Protein AF-A0A2P5FUN4-F1 (afdb_monomer_lite)

Foldseek 3Di:
DDDPPPVVVVVVVVVVVVVVPQDCDPVNVVVVVVVVVCVVCVVVDPPPPPPDDDPPDDDDDDDDDDDDPVVVVPDDDDDDDDDDPPPVVVVVVVVVPPDDPDPDDDDDDDDPPCPPPPPPPPVPPPDPPPPDDPPCVVVVVVVVVVVVVCVVVPVDDPVCVVVVVVVVVVVVSVVVVVVVVVVVVVVVVVVVVVVVVVVVVVVVVVVVVVVVVVVVVVVVVVVVVVVVVVVVVVVVVVVVVVVVVVVVVVVVVVVVVVVVVVVVCVVVVPD

pLDDT: mean 70.48, std 22.95, range [32.19, 98.38]

Radius of gyration: 44.54 Å; chains: 1; bounding box: 102×64×138 Å

Structure (mmCIF, N/CA/C/O backbone):
data_AF-A0A2P5FUN4-F1
#
_entry.id   AF-A0A2P5FUN4-F1
#
loop_
_atom_site.group_PDB
_atom_site.id
_atom_site.type_symbol
_atom_site.label_atom_id
_atom_site.label_alt_id
_atom_site.label_comp_id
_atom_site.label_asym_id
_atom_site.label_entity_id
_atom_site.label_seq_id
_atom_site.pdbx_PDB_ins_code
_atom_site.Cartn_x
_atom_site.Cartn_y
_atom_site.Cartn_z
_atom_site.occupancy
_atom_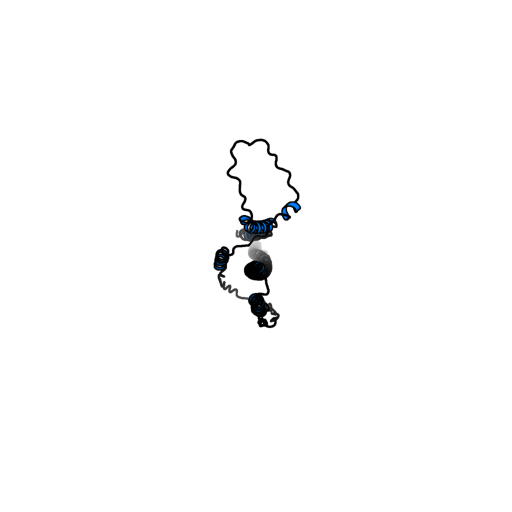site.B_iso_or_equiv
_atom_site.auth_seq_id
_atom_site.auth_comp_id
_atom_site.auth_asym_id
_atom_site.auth_atom_id
_atom_site.pdbx_PDB_model_num
ATOM 1 N N . MET A 1 1 ? 17.024 16.934 -21.219 1.00 43.38 1 MET A N 1
ATOM 2 C CA . MET A 1 1 ? 17.182 17.787 -20.019 1.00 43.38 1 MET A CA 1
ATOM 3 C C . MET A 1 1 ? 15.869 17.757 -19.233 1.00 43.38 1 MET A C 1
ATOM 5 O O . MET A 1 1 ? 15.125 18.723 -19.233 1.00 43.38 1 MET A O 1
ATOM 9 N N . VAL A 1 2 ? 15.537 16.569 -18.709 1.00 44.81 2 VAL A N 1
ATOM 10 C CA . VAL A 1 2 ? 14.220 16.119 -18.200 1.00 44.81 2 VAL A CA 1
ATOM 11 C C . VAL A 1 2 ? 14.517 14.822 -17.410 1.00 44.81 2 VAL A C 1
ATOM 13 O O . VAL A 1 2 ? 15.240 13.996 -17.969 1.00 44.81 2 VAL A O 1
ATOM 16 N N . LEU A 1 3 ? 14.106 14.553 -16.162 1.00 45.69 3 LEU A N 1
ATOM 17 C CA . LEU A 1 3 ? 13.543 15.366 -15.062 1.00 45.69 3 LEU A CA 1
ATOM 18 C C . LEU A 1 3 ? 14.487 15.276 -13.830 1.00 45.69 3 LEU A C 1
ATOM 20 O O . LEU A 1 3 ? 15.088 14.220 -13.656 1.00 45.69 3 LEU A O 1
ATOM 24 N N . PRO A 1 4 ? 14.531 16.281 -12.931 1.00 54.88 4 PRO A N 1
ATOM 25 C CA . PRO A 1 4 ? 14.902 16.117 -11.512 1.00 54.88 4 PRO A CA 1
ATOM 26 C C . PRO A 1 4 ? 13.680 15.950 -10.574 1.00 54.88 4 PRO A C 1
ATOM 28 O O . PRO A 1 4 ? 13.826 15.782 -9.373 1.00 54.88 4 PRO A O 1
ATOM 31 N N . TYR A 1 5 ? 12.460 16.022 -11.119 1.00 47.94 5 TYR A N 1
ATOM 32 C CA . TYR A 1 5 ? 11.199 16.156 -10.372 1.00 47.94 5 TYR A CA 1
ATOM 33 C C . TYR A 1 5 ? 10.639 14.872 -9.735 1.00 47.94 5 TYR A C 1
ATOM 35 O O . TYR A 1 5 ? 9.633 14.949 -9.038 1.00 47.94 5 TYR A O 1
ATOM 43 N N . VAL A 1 6 ? 11.212 13.697 -10.016 1.00 52.97 6 VAL A N 1
ATOM 44 C CA . VAL A 1 6 ? 10.665 12.414 -9.525 1.00 52.97 6 VAL A CA 1
ATOM 45 C C . VAL A 1 6 ? 11.303 12.015 -8.194 1.00 52.97 6 VAL A C 1
ATOM 47 O O . VAL A 1 6 ? 10.587 11.627 -7.277 1.00 52.97 6 VAL A O 1
ATOM 50 N N . GLU A 1 7 ? 12.621 12.170 -8.048 1.00 52.44 7 GLU A N 1
ATOM 51 C CA . GLU A 1 7 ? 13.354 11.765 -6.836 1.00 52.44 7 GLU A CA 1
ATOM 52 C C . GLU A 1 7 ? 12.900 12.551 -5.596 1.00 52.44 7 GLU A C 1
ATOM 54 O O . GLU A 1 7 ? 12.665 11.955 -4.545 1.00 52.44 7 GLU A O 1
ATOM 59 N N . THR A 1 8 ? 12.633 13.854 -5.743 1.00 56.72 8 THR A N 1
ATOM 60 C CA . THR A 1 8 ? 12.105 14.711 -4.666 1.00 56.72 8 THR A CA 1
ATOM 61 C C . THR A 1 8 ? 10.779 14.210 -4.088 1.00 56.72 8 THR A C 1
ATOM 63 O O . THR A 1 8 ? 10.537 14.357 -2.895 1.00 56.72 8 THR A O 1
ATOM 66 N N . THR A 1 9 ? 9.926 13.574 -4.901 1.00 56.91 9 THR A N 1
ATOM 67 C CA . THR A 1 9 ? 8.607 13.102 -4.437 1.00 56.91 9 THR A CA 1
ATOM 68 C C . THR A 1 9 ? 8.671 11.855 -3.555 1.00 56.91 9 THR A C 1
ATOM 70 O O . THR A 1 9 ? 7.711 11.576 -2.844 1.00 56.91 9 THR A O 1
ATOM 73 N N . ILE A 1 10 ? 9.783 11.110 -3.566 1.00 59.16 10 ILE A N 1
ATOM 74 C CA . ILE A 1 10 ? 9.948 9.912 -2.728 1.00 59.16 10 ILE A CA 1
ATOM 75 C C . ILE A 1 10 ? 10.462 10.306 -1.335 1.00 59.16 10 ILE A C 1
ATOM 77 O O . ILE A 1 10 ? 9.927 9.830 -0.335 1.00 59.16 10 ILE A O 1
ATOM 81 N N . GLU A 1 11 ? 11.429 11.227 -1.252 1.00 61.38 11 GLU A N 1
ATOM 82 C CA . GLU A 1 11 ? 11.937 11.732 0.034 1.00 61.38 11 GLU A CA 1
ATOM 83 C C . GLU A 1 11 ? 10.878 12.526 0.822 1.00 61.38 11 GLU A C 1
ATOM 85 O O . GLU A 1 11 ? 10.782 12.377 2.040 1.00 61.38 11 GLU A O 1
ATOM 90 N N . GLU A 1 12 ? 10.039 13.327 0.153 1.00 64.81 12 GLU A N 1
ATOM 91 C CA . GLU A 1 12 ? 8.947 14.057 0.821 1.00 64.81 12 GLU A CA 1
ATOM 92 C C . GLU A 1 12 ? 7.872 13.120 1.401 1.00 64.81 12 GLU A C 1
ATOM 94 O O . GLU A 1 12 ? 7.328 13.400 2.471 1.00 64.81 12 GLU A O 1
ATOM 99 N N . VAL A 1 13 ? 7.596 11.985 0.745 1.00 60.84 13 VAL A N 1
ATOM 100 C CA . VAL A 1 13 ? 6.644 10.974 1.241 1.00 60.84 13 VAL A CA 1
ATOM 101 C C . VAL A 1 13 ? 7.196 10.229 2.456 1.00 60.84 13 VAL A C 1
ATOM 103 O O . VAL A 1 13 ? 6.456 10.021 3.417 1.00 60.84 13 VAL A O 1
ATOM 106 N N . ASP A 1 14 ? 8.480 9.869 2.452 1.00 59.84 14 ASP A N 1
ATOM 107 C CA . ASP A 1 14 ? 9.105 9.191 3.594 1.00 59.84 14 ASP A CA 1
ATOM 108 C C . ASP A 1 14 ? 9.210 10.112 4.818 1.00 59.84 14 ASP A C 1
ATOM 110 O O . ASP A 1 14 ? 8.928 9.687 5.939 1.00 59.84 14 ASP A O 1
ATOM 114 N N . LYS A 1 15 ? 9.504 11.399 4.606 1.00 66.75 15 LYS A N 1
ATOM 115 C CA . LYS A 1 15 ? 9.550 12.398 5.679 1.00 66.75 15 LYS A CA 1
ATOM 116 C C . LYS A 1 15 ? 8.176 12.661 6.307 1.00 66.75 15 LYS A C 1
ATOM 118 O O . LYS A 1 15 ? 8.068 12.771 7.525 1.00 66.75 15 LYS A O 1
ATOM 123 N N . ALA A 1 16 ? 7.120 12.704 5.492 1.00 60.78 16 ALA A N 1
ATOM 124 C CA . ALA A 1 16 ? 5.750 12.822 5.988 1.00 60.78 16 ALA A CA 1
ATOM 125 C C . ALA A 1 16 ? 5.294 11.584 6.786 1.00 60.78 16 ALA A C 1
ATOM 127 O O . ALA A 1 16 ? 4.430 11.708 7.654 1.00 60.78 16 ALA A O 1
ATOM 128 N N . ASP A 1 17 ? 5.858 10.398 6.521 1.00 51.19 17 ASP A N 1
ATOM 129 C CA . ASP A 1 17 ? 5.545 9.191 7.292 1.00 51.19 17 ASP A CA 1
ATOM 130 C C . ASP A 1 17 ? 6.342 9.109 8.607 1.00 51.19 17 ASP A C 1
ATOM 132 O O . ASP A 1 17 ? 5.809 8.583 9.579 1.00 51.19 17 ASP A O 1
ATOM 136 N N . GLU A 1 18 ? 7.553 9.681 8.701 1.00 57.56 18 GLU A N 1
ATOM 137 C CA . GLU A 1 18 ? 8.268 9.848 9.985 1.00 57.56 18 GLU A CA 1
ATOM 138 C C . GLU A 1 18 ? 7.503 10.756 10.965 1.00 57.56 18 GLU A C 1
ATOM 140 O O . GLU A 1 18 ? 7.348 10.398 12.135 1.00 57.56 18 GLU A O 1
ATOM 145 N N . ASP A 1 19 ? 6.944 11.875 10.489 1.00 53.25 19 ASP A N 1
ATOM 146 C CA . ASP A 1 19 ? 6.133 12.785 11.317 1.00 53.25 19 ASP A CA 1
ATOM 147 C C . ASP A 1 19 ? 4.821 12.130 11.811 1.00 53.25 19 ASP A C 1
ATOM 149 O O . ASP A 1 19 ? 4.315 12.470 12.882 1.00 53.25 19 ASP A O 1
ATOM 153 N N . ILE A 1 20 ? 4.290 11.141 11.077 1.00 54.94 20 ILE A N 1
ATOM 154 C CA . ILE A 1 20 ? 3.126 10.321 11.474 1.00 54.94 20 ILE A CA 1
ATOM 155 C C . ILE A 1 20 ? 3.550 9.092 12.311 1.00 54.94 20 ILE A C 1
ATOM 157 O O . ILE A 1 20 ? 2.733 8.513 13.032 1.00 54.94 20 ILE A O 1
ATOM 161 N N . GLN A 1 21 ? 4.822 8.681 12.247 1.00 48.34 21 GLN A N 1
ATOM 162 C CA . GLN A 1 21 ? 5.373 7.543 12.989 1.00 48.34 21 GLN A CA 1
ATOM 163 C C . GLN A 1 21 ? 5.856 7.868 14.401 1.00 48.34 21 GLN A C 1
ATOM 165 O O . GLN A 1 21 ? 6.212 6.930 15.123 1.00 48.34 21 GLN A O 1
ATOM 170 N N . GLN A 1 22 ? 5.800 9.123 14.861 1.00 46.88 22 GLN A N 1
ATOM 171 C CA . GLN A 1 22 ? 5.830 9.337 16.306 1.00 46.88 22 GLN A CA 1
ATOM 172 C C . GLN A 1 22 ? 4.668 8.541 16.920 1.00 46.88 22 GLN A C 1
ATOM 174 O O . GLN A 1 22 ? 3.510 8.811 16.587 1.00 46.88 22 GLN A O 1
ATOM 179 N N . PRO A 1 23 ? 4.925 7.546 17.798 1.00 45.78 23 PRO A N 1
ATOM 180 C CA . PRO A 1 23 ? 3.833 6.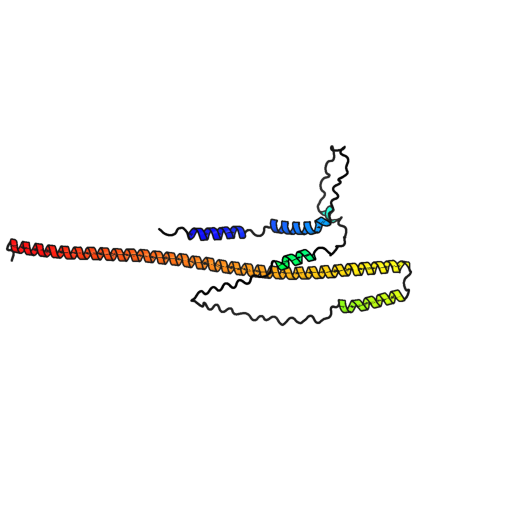921 18.528 1.00 45.78 23 PRO A CA 1
ATOM 181 C C . PRO A 1 23 ? 3.097 8.049 19.245 1.00 45.78 23 PRO A C 1
ATOM 183 O O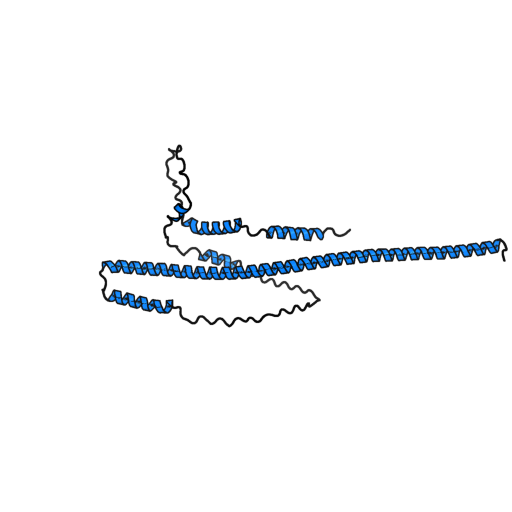 . PRO A 1 23 ? 3.780 8.914 19.800 1.00 45.78 23 PRO A O 1
ATOM 186 N N . LEU A 1 24 ? 1.750 8.055 19.235 1.00 49.12 24 LEU A N 1
ATOM 187 C CA . LEU A 1 24 ? 0.959 8.977 20.066 1.00 49.12 24 LEU A CA 1
ATOM 188 C C . LEU A 1 24 ? 1.581 8.928 21.451 1.00 49.12 24 LEU A C 1
ATOM 190 O O . LEU A 1 24 ? 1.529 7.877 22.101 1.00 49.12 24 LEU A O 1
ATOM 194 N N . SER A 1 25 ? 2.290 10.002 21.802 1.00 55.53 25 SER A N 1
ATOM 195 C CA . SER A 1 25 ? 3.438 9.837 22.688 1.00 55.53 25 SER A CA 1
ATOM 196 C C . SER A 1 25 ? 2.958 9.330 24.035 1.00 55.53 25 SER A C 1
ATOM 198 O O . SER A 1 25 ? 1.793 9.507 24.399 1.00 55.53 25 SER A O 1
ATOM 200 N N . SER A 1 26 ? 3.836 8.710 24.820 1.00 53.03 26 SER A N 1
ATOM 201 C CA . SER A 1 26 ? 3.477 8.402 26.206 1.00 53.03 26 SER A CA 1
ATOM 202 C C . SER A 1 26 ? 2.944 9.660 26.907 1.00 53.03 26 SER A C 1
ATOM 204 O O . SER A 1 26 ? 1.966 9.562 27.635 1.00 53.03 26 SER A O 1
ATOM 206 N N . GLN A 1 27 ? 3.455 10.853 26.568 1.00 53.56 27 GLN A N 1
ATOM 207 C CA . GLN A 1 27 ? 2.871 12.137 26.966 1.00 53.56 27 GLN A CA 1
ATOM 208 C C . GLN A 1 27 ? 1.460 12.404 26.420 1.00 53.56 27 GLN A C 1
ATOM 210 O O . GLN A 1 27 ? 0.661 12.922 27.183 1.00 53.56 27 GLN A O 1
ATOM 215 N N . LEU A 1 28 ? 1.110 12.075 25.170 1.00 64.19 28 LEU A N 1
ATOM 216 C CA . LEU A 1 28 ? -0.262 12.248 24.670 1.00 64.19 28 LEU A CA 1
ATOM 217 C C . LEU A 1 28 ? -1.236 11.251 25.315 1.00 64.19 28 LEU A C 1
ATOM 219 O O . LEU A 1 28 ? -2.342 11.642 25.671 1.00 64.19 28 LEU A O 1
ATOM 223 N N . ARG A 1 29 ? -0.815 9.999 25.552 1.00 64.25 29 ARG A N 1
ATOM 224 C CA . ARG A 1 29 ? -1.601 9.030 26.338 1.00 64.25 29 ARG A CA 1
ATOM 225 C C . ARG A 1 29 ? -1.784 9.520 27.777 1.00 64.25 29 ARG A C 1
ATOM 227 O O . ARG A 1 29 ? -2.916 9.622 28.228 1.00 64.25 29 ARG A O 1
ATOM 234 N N . TYR A 1 30 ? -0.709 9.927 28.459 1.00 67.81 30 TYR A N 1
ATOM 235 C CA . TYR A 1 30 ? -0.799 10.519 29.797 1.00 67.81 30 TYR A CA 1
ATOM 236 C C . TYR A 1 30 ? -1.610 11.815 29.814 1.00 67.81 30 TYR A C 1
ATOM 238 O O . TYR A 1 30 ? -2.358 12.015 30.758 1.00 67.81 30 TYR A O 1
ATOM 246 N N . ALA A 1 31 ? -1.520 12.673 28.797 1.00 69.00 31 ALA A N 1
ATOM 247 C CA . ALA A 1 31 ? -2.316 13.893 28.703 1.00 69.00 31 ALA A CA 1
ATOM 248 C C . ALA A 1 31 ? -3.796 13.577 28.480 1.00 69.00 31 ALA A C 1
ATOM 250 O O . ALA A 1 31 ? -4.630 14.236 29.084 1.00 69.00 31 ALA A O 1
ATOM 251 N N . PHE A 1 32 ? -4.134 12.557 27.688 1.00 70.50 32 PHE A N 1
ATOM 252 C CA . PHE A 1 32 ? -5.516 12.123 27.489 1.00 70.50 32 PHE A CA 1
ATOM 253 C C . PHE A 1 32 ? -6.084 11.471 28.756 1.00 70.50 32 PHE A C 1
ATOM 255 O O . PHE A 1 32 ? -7.159 11.853 29.200 1.00 70.50 32 PHE A O 1
ATOM 262 N N . THR A 1 33 ? -5.335 10.584 29.421 1.00 73.19 33 THR A N 1
ATOM 263 C CA . THR A 1 33 ? -5.717 10.026 30.730 1.00 73.19 33 THR A CA 1
ATOM 264 C C . THR A 1 33 ? -5.825 11.118 31.798 1.00 73.19 33 THR A C 1
ATOM 266 O O . THR A 1 33 ? -6.774 11.122 32.571 1.00 73.19 33 THR A O 1
ATOM 269 N N . PHE A 1 34 ? -4.901 12.082 31.835 1.00 73.25 34 PHE A N 1
ATOM 270 C CA . PHE A 1 34 ? -4.942 13.202 32.778 1.00 73.25 34 PHE A CA 1
ATOM 271 C C . PHE A 1 34 ? -6.076 14.178 32.454 1.00 73.25 34 PHE A C 1
ATOM 273 O O . PHE A 1 34 ? -6.649 14.738 33.378 1.00 73.25 34 PHE A O 1
ATOM 280 N N . LEU A 1 35 ? -6.443 14.358 31.181 1.00 71.81 35 LEU A N 1
ATOM 281 C CA . LEU A 1 35 ? -7.596 15.156 30.765 1.00 71.81 35 LEU A CA 1
ATOM 282 C C . LEU A 1 35 ? -8.909 14.450 31.117 1.00 71.81 35 LEU A C 1
ATOM 284 O O . LEU A 1 35 ? -9.793 15.103 31.652 1.00 71.81 35 LEU A O 1
ATOM 288 N N . LEU A 1 36 ? -9.022 13.136 30.898 1.00 65.19 36 LEU A N 1
ATOM 289 C CA . LEU A 1 36 ? -10.172 12.331 31.324 1.00 65.19 36 LEU A CA 1
ATOM 290 C C . LEU A 1 36 ? -10.329 12.355 32.848 1.00 65.19 36 LEU A C 1
ATOM 292 O O . LEU A 1 36 ? -11.405 12.683 33.337 1.00 65.19 36 LEU A O 1
ATOM 296 N N . CYS A 1 37 ? -9.248 12.123 33.601 1.00 68.50 37 CYS A N 1
ATOM 297 C CA . CYS A 1 37 ? -9.245 12.288 35.054 1.00 68.50 37 CYS A CA 1
ATOM 298 C C . CYS A 1 37 ? -9.591 13.727 35.455 1.00 68.50 37 CYS A C 1
ATOM 300 O O . CYS A 1 37 ? -10.402 13.927 36.349 1.00 68.50 37 CYS A O 1
ATOM 302 N N . ALA A 1 38 ? -9.024 14.746 34.805 1.00 62.06 38 ALA A N 1
ATOM 303 C CA . ALA A 1 38 ? -9.343 16.136 35.112 1.00 62.06 38 ALA A CA 1
ATOM 304 C C . ALA A 1 38 ? -10.815 16.453 34.825 1.00 62.06 38 ALA A C 1
ATOM 306 O O . ALA A 1 38 ? -11.424 17.133 35.633 1.00 62.06 38 ALA A O 1
ATOM 307 N N . ILE A 1 39 ? -11.409 15.947 33.743 1.00 60.50 39 ILE A N 1
ATOM 308 C CA . ILE A 1 39 ? -12.839 16.107 33.448 1.00 60.50 39 ILE A CA 1
ATOM 309 C C . ILE A 1 39 ? -13.682 15.409 34.529 1.00 60.50 39 ILE A C 1
ATOM 311 O O . ILE A 1 39 ? -14.559 16.051 35.096 1.00 60.50 39 ILE A O 1
ATOM 315 N N . TYR A 1 40 ? -13.344 14.172 34.913 1.00 52.69 40 TYR A N 1
ATOM 316 C CA . TYR A 1 40 ? -14.013 13.439 36.000 1.00 52.69 40 TYR A CA 1
ATOM 317 C C . TYR A 1 40 ? -13.890 14.114 37.382 1.00 52.69 40 TYR A C 1
ATOM 319 O O . TYR A 1 40 ? -14.824 14.078 38.181 1.00 52.69 40 TYR A O 1
ATOM 327 N N . PHE A 1 41 ? -12.745 14.729 37.693 1.00 55.06 41 PHE A N 1
ATOM 328 C CA . PHE A 1 41 ? -12.464 15.299 39.019 1.00 55.06 41 PHE A CA 1
ATOM 329 C C . PHE A 1 41 ? -12.707 16.813 39.135 1.00 55.06 41 PHE A C 1
ATOM 331 O O . PHE A 1 41 ? -12.773 17.321 40.256 1.00 55.06 41 PHE A O 1
ATOM 338 N N . LYS A 1 42 ? -12.861 17.550 38.027 1.00 48.22 42 LYS A N 1
ATOM 339 C CA . LYS A 1 42 ? -13.002 19.021 38.027 1.00 48.22 42 LYS A CA 1
ATOM 340 C C . LYS A 1 42 ? -14.253 19.509 38.754 1.00 48.22 42 LYS A C 1
ATOM 342 O O . LYS A 1 42 ? -14.171 20.530 39.431 1.00 48.22 42 LYS A O 1
ATOM 347 N N . ASP A 1 43 ? -15.342 18.749 38.699 1.00 45.81 43 ASP A N 1
ATOM 348 C CA . ASP A 1 43 ? -16.578 19.080 39.420 1.00 45.81 43 ASP A CA 1
ATOM 349 C C . ASP A 1 43 ? -16.621 18.467 40.837 1.00 45.81 43 ASP A C 1
ATOM 351 O O . ASP A 1 43 ? -17.405 18.900 41.679 1.00 45.81 43 ASP A O 1
ATOM 355 N N . SER A 1 44 ? -15.711 17.532 41.150 1.00 43.53 44 SER A N 1
ATOM 356 C CA . SER A 1 44 ? -15.509 17.004 42.512 1.00 43.53 44 SER A CA 1
ATOM 357 C C . SER A 1 44 ? -14.624 17.912 43.379 1.00 43.53 44 SER A C 1
ATOM 359 O O . SER A 1 44 ? -14.803 17.978 44.594 1.00 43.53 44 SER A O 1
ATOM 361 N N . PHE A 1 45 ? -13.681 18.643 42.774 1.00 43.03 45 PHE A N 1
ATOM 362 C CA . PHE A 1 45 ? -12.825 19.613 43.464 1.00 43.03 45 PHE A CA 1
ATOM 363 C C . PHE A 1 45 ? -13.268 21.049 43.201 1.00 43.03 45 PHE A C 1
ATOM 365 O O . PHE A 1 45 ? -12.573 21.839 42.556 1.00 43.03 45 PHE A O 1
ATOM 372 N N . ASN A 1 46 ? -14.399 21.419 43.802 1.00 39.31 46 ASN A N 1
ATOM 373 C CA . ASN A 1 46 ? -14.783 22.816 43.937 1.00 39.31 46 ASN A CA 1
ATOM 374 C C . ASN A 1 46 ? -13.829 23.510 44.932 1.00 39.31 46 ASN A C 1
ATOM 376 O O . ASN A 1 46 ? -14.108 23.637 46.126 1.00 39.31 46 ASN A O 1
ATOM 380 N N . PHE A 1 47 ? -12.650 23.912 44.445 1.00 37.25 47 PHE A N 1
ATOM 381 C CA . PHE A 1 47 ? -11.715 24.747 45.190 1.00 37.25 47 PHE A CA 1
ATOM 382 C C . PHE A 1 47 ? -12.406 26.081 45.489 1.00 37.25 47 PHE A C 1
ATOM 384 O O . PHE A 1 47 ? -12.391 27.009 44.676 1.00 37.25 47 PHE A O 1
ATOM 391 N N . HIS A 1 48 ? -12.955 26.205 46.699 1.00 36.53 48 HIS A N 1
ATOM 392 C CA . HIS A 1 48 ? -13.206 27.501 47.310 1.00 36.53 48 HIS A CA 1
ATOM 393 C C . HIS A 1 48 ? -11.862 28.215 47.492 1.00 36.53 48 HIS A C 1
ATOM 395 O O . HIS A 1 48 ? -11.235 28.175 48.550 1.00 36.53 48 HIS A O 1
ATOM 401 N N . ILE A 1 49 ? -11.421 28.900 46.437 1.00 40.25 49 ILE A N 1
ATOM 402 C CA . ILE A 1 49 ? -10.470 29.997 46.556 1.00 40.25 49 ILE A CA 1
ATOM 403 C C . ILE A 1 49 ? -11.148 31.012 47.475 1.00 40.25 49 ILE A C 1
ATOM 405 O O . ILE A 1 49 ? -12.120 31.654 47.070 1.00 40.25 49 ILE A O 1
ATOM 409 N N . LEU A 1 50 ? -10.657 31.128 48.715 1.00 41.91 50 LEU A N 1
ATOM 410 C CA . LEU A 1 50 ? -11.068 32.184 49.636 1.00 41.91 50 LEU A CA 1
ATOM 411 C C . LEU A 1 50 ? -10.887 33.529 48.923 1.00 41.91 50 LEU A C 1
ATOM 413 O O . LEU A 1 50 ? -9.759 33.979 48.718 1.00 41.91 50 LEU A O 1
ATOM 417 N N . LYS A 1 51 ? -11.998 34.160 48.536 1.00 41.59 51 LYS A N 1
ATOM 418 C CA . LYS A 1 51 ? -11.998 35.520 47.982 1.00 41.59 51 LYS A CA 1
ATOM 419 C C . LYS A 1 51 ? -12.121 36.604 49.049 1.00 41.59 51 LYS A C 1
ATOM 421 O O . LYS A 1 51 ? -11.792 37.748 48.759 1.00 41.59 51 LYS A O 1
ATOM 426 N N . ASP A 1 52 ? -12.484 36.224 50.272 1.00 46.41 52 ASP A N 1
ATOM 427 C CA . ASP A 1 52 ? -12.684 37.134 51.396 1.00 46.41 52 ASP A CA 1
ATOM 428 C C . ASP A 1 52 ? -11.637 36.885 52.491 1.00 46.41 52 ASP A C 1
ATOM 430 O O . ASP A 1 52 ? -11.893 36.256 53.517 1.00 46.41 52 ASP A O 1
ATOM 434 N N . ALA A 1 53 ? -10.427 37.393 52.256 1.00 44.22 53 ALA A N 1
ATOM 435 C CA . ALA A 1 53 ? -9.424 37.612 53.293 1.00 44.22 53 ALA A CA 1
ATOM 436 C C . ALA A 1 53 ? -9.010 39.097 53.252 1.00 44.22 53 ALA A C 1
ATOM 438 O O . ALA A 1 53 ? -8.615 39.573 52.183 1.00 44.22 53 ALA A O 1
ATOM 439 N N . PRO A 1 54 ? -9.122 39.855 54.362 1.00 47.22 54 PRO A N 1
ATOM 440 C CA . PRO A 1 54 ? -8.753 41.268 54.384 1.00 47.22 54 PRO A CA 1
ATOM 441 C C . PRO A 1 54 ? -7.254 41.450 54.112 1.00 47.22 54 PRO A C 1
ATOM 443 O O . PRO A 1 54 ? -6.434 40.599 54.451 1.00 47.22 54 PRO A O 1
ATOM 446 N N . ALA A 1 55 ? -6.891 42.571 53.487 1.00 50.78 55 ALA A N 1
ATOM 447 C CA . ALA A 1 55 ? -5.582 42.785 52.862 1.00 50.78 55 ALA A CA 1
ATOM 448 C C . ALA A 1 55 ? -4.399 43.033 53.832 1.00 50.78 55 ALA A C 1
ATOM 450 O O . ALA A 1 55 ? -3.352 43.510 53.396 1.00 50.78 55 ALA A O 1
ATOM 451 N N . GLU A 1 56 ? -4.545 42.710 55.118 1.00 53.31 56 GLU A N 1
ATOM 452 C CA . GLU A 1 56 ? -3.619 43.077 56.201 1.00 53.31 56 GLU A CA 1
ATOM 453 C C . GLU A 1 56 ? -3.051 41.853 56.942 1.00 53.31 56 GLU A C 1
ATOM 455 O O . GLU A 1 56 ? -3.143 41.753 58.159 1.00 53.31 56 GLU A O 1
ATOM 460 N N . ASP A 1 57 ? -2.456 40.916 56.197 1.00 51.94 57 ASP A N 1
ATOM 461 C CA . ASP A 1 57 ? -1.295 40.138 56.668 1.00 51.94 57 ASP A CA 1
ATOM 462 C C . ASP A 1 57 ? -0.647 39.417 55.471 1.00 51.94 57 ASP A C 1
ATOM 464 O O . ASP A 1 57 ? -1.142 38.395 54.986 1.00 51.94 57 ASP A O 1
ATOM 468 N N . ARG A 1 58 ? 0.437 39.986 54.923 1.00 47.50 58 ARG A N 1
ATOM 469 C CA . ARG A 1 58 ? 1.146 39.436 53.745 1.00 47.50 58 ARG A CA 1
ATOM 470 C C . ARG A 1 58 ? 2.583 38.995 53.999 1.00 47.50 58 ARG A C 1
ATOM 472 O O . ARG A 1 58 ? 3.218 38.506 53.068 1.00 47.50 58 ARG A O 1
ATOM 479 N N . ASP A 1 59 ? 3.050 39.074 55.240 1.00 52.22 59 ASP A N 1
ATOM 480 C CA . ASP A 1 59 ? 4.356 38.562 55.643 1.00 52.22 59 ASP A CA 1
ATOM 481 C C . ASP A 1 59 ? 4.210 37.363 56.595 1.00 52.22 59 ASP A C 1
ATOM 483 O O . ASP A 1 59 ? 3.349 37.325 57.466 1.00 52.22 59 ASP A O 1
ATOM 487 N N . ALA A 1 60 ? 5.082 36.367 56.413 1.00 51.41 60 ALA A N 1
ATOM 488 C CA . ALA A 1 60 ? 5.231 35.172 57.255 1.00 51.41 60 ALA A CA 1
ATOM 489 C C . ALA A 1 60 ? 4.069 34.144 57.302 1.00 51.41 60 ALA A C 1
ATOM 491 O O . ALA A 1 60 ? 3.557 33.804 58.369 1.00 51.41 60 ALA A O 1
ATOM 492 N N . ARG A 1 61 ? 3.808 33.451 56.179 1.00 40.59 61 ARG A N 1
ATOM 493 C CA . ARG A 1 61 ? 3.446 32.014 56.227 1.00 40.59 61 ARG A CA 1
ATOM 494 C C . ARG A 1 61 ? 4.292 31.186 55.263 1.00 40.59 61 ARG A C 1
ATOM 496 O O . ARG A 1 61 ? 4.089 31.213 54.054 1.00 40.59 61 ARG A O 1
ATOM 503 N N . ALA A 1 62 ? 5.230 3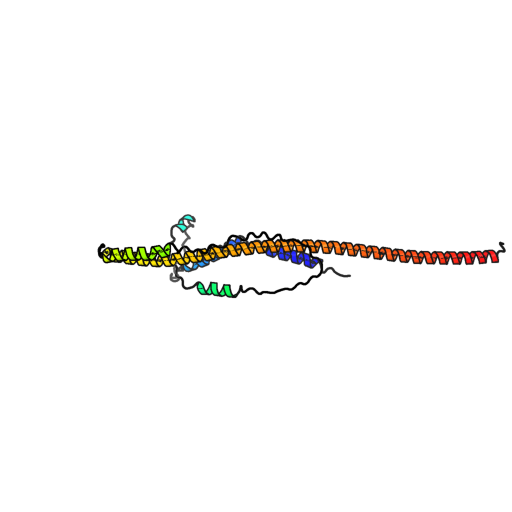0.425 55.822 1.00 45.94 62 ALA A N 1
ATOM 504 C CA . ALA A 1 62 ? 5.905 29.356 55.097 1.00 45.94 62 ALA A CA 1
ATOM 505 C C . ALA A 1 62 ? 4.907 28.227 54.794 1.00 45.94 62 ALA A C 1
ATOM 507 O O . ALA A 1 62 ? 4.129 27.835 55.667 1.00 45.94 62 ALA A O 1
ATOM 508 N N . PHE A 1 63 ? 4.945 27.687 53.575 1.00 39.88 63 PHE A N 1
ATOM 509 C CA . PHE A 1 63 ? 4.196 26.477 53.240 1.00 39.88 63 PHE A CA 1
ATOM 510 C C . PHE A 1 63 ? 4.713 25.296 54.082 1.00 39.88 63 PHE A C 1
ATOM 512 O O . PHE A 1 63 ? 5.932 25.119 54.178 1.00 39.88 63 PHE A O 1
ATOM 519 N N . PRO A 1 64 ? 3.836 24.463 54.674 1.00 51.69 64 PRO A N 1
ATOM 520 C CA . PRO A 1 64 ? 4.273 23.211 55.275 1.00 51.69 64 PRO A CA 1
ATOM 521 C C . PRO A 1 64 ? 4.815 22.274 54.178 1.00 51.69 64 PRO A C 1
ATOM 523 O O . PRO A 1 64 ? 4.285 22.272 53.063 1.00 51.69 64 PRO A O 1
ATOM 526 N N . PRO A 1 65 ? 5.856 21.471 54.458 1.00 48.72 65 PRO A N 1
ATOM 527 C CA . PRO A 1 65 ? 6.394 20.535 53.479 1.00 48.72 65 PRO A CA 1
ATOM 528 C C . PRO A 1 65 ? 5.353 19.469 53.115 1.00 48.72 65 PRO A C 1
ATOM 530 O O . PRO A 1 65 ? 4.658 18.940 53.985 1.00 48.72 65 PRO A O 1
ATOM 533 N N . TYR A 1 66 ? 5.270 19.148 51.823 1.00 38.59 66 TYR A N 1
ATOM 534 C CA . TYR A 1 66 ? 4.364 18.133 51.289 1.00 38.59 66 TYR A CA 1
ATOM 535 C C . TYR A 1 66 ? 4.579 16.779 51.977 1.00 38.59 66 TYR A C 1
ATOM 537 O O . TYR A 1 66 ? 5.700 16.268 52.030 1.00 38.59 66 TYR A O 1
ATOM 545 N N . LYS A 1 67 ? 3.491 16.187 52.480 1.00 51.88 67 LYS A N 1
ATOM 546 C CA . LYS A 1 67 ? 3.483 14.795 52.939 1.00 51.88 67 LYS A CA 1
ATOM 547 C C . LYS A 1 67 ? 3.362 13.831 51.756 1.00 51.88 67 LYS A C 1
ATOM 549 O O . LYS A 1 67 ? 3.049 14.229 50.636 1.00 51.88 67 LYS A O 1
ATOM 554 N N . THR A 1 68 ? 3.686 12.568 52.009 1.00 63.84 68 THR A N 1
ATOM 555 C CA . THR A 1 68 ? 3.831 11.523 50.991 1.00 63.84 68 THR A CA 1
ATOM 556 C C . THR A 1 68 ? 2.496 11.158 50.318 1.00 63.84 68 THR A C 1
ATOM 558 O O . THR A 1 68 ? 1.437 11.364 50.911 1.00 63.84 68 THR A O 1
ATOM 561 N N . PRO A 1 69 ? 2.516 10.565 49.103 1.00 45.41 69 PRO A N 1
ATOM 562 C CA . PRO A 1 69 ? 1.299 10.262 48.335 1.00 45.41 69 PRO A CA 1
ATOM 563 C C . PRO A 1 69 ? 0.237 9.424 49.068 1.00 45.41 69 PRO A C 1
ATOM 565 O O . PRO A 1 69 ? -0.948 9.534 48.760 1.00 45.41 69 PRO A O 1
ATOM 568 N N . ASN A 1 70 ? 0.636 8.619 50.057 1.00 42.72 70 ASN A N 1
ATOM 569 C CA . ASN A 1 70 ? -0.281 7.755 50.804 1.00 42.72 70 ASN A CA 1
ATOM 570 C C . ASN A 1 70 ? -1.244 8.529 51.727 1.00 42.72 70 ASN A C 1
ATOM 572 O O . ASN A 1 70 ? -2.341 8.036 51.975 1.00 42.72 70 ASN A O 1
ATOM 576 N N . ASP A 1 71 ? -0.894 9.739 52.182 1.00 45.94 71 ASP A N 1
ATOM 577 C CA . ASP A 1 71 ? -1.780 10.561 53.031 1.00 45.94 71 ASP A CA 1
ATOM 578 C C . ASP A 1 71 ? -2.949 11.189 52.237 1.00 45.94 71 ASP A C 1
ATOM 580 O O . ASP A 1 71 ? -3.950 11.605 52.824 1.00 45.94 71 ASP A O 1
ATOM 584 N N . ILE A 1 72 ? -2.841 11.251 50.901 1.00 49.41 72 ILE A N 1
ATOM 585 C CA . ILE A 1 72 ? -3.847 11.851 50.004 1.00 49.41 72 ILE A CA 1
ATOM 586 C C . ILE A 1 72 ? -4.992 10.864 49.712 1.00 49.41 72 ILE A C 1
ATOM 588 O O . ILE A 1 72 ? -6.150 11.265 49.623 1.00 49.41 72 ILE A O 1
ATOM 592 N N . MET A 1 73 ? -4.690 9.564 49.632 1.00 37.97 73 MET A N 1
ATOM 593 C CA . MET A 1 73 ? -5.674 8.498 49.377 1.00 37.97 73 MET A CA 1
ATOM 594 C C . MET A 1 73 ? -6.703 8.325 50.512 1.00 37.97 73 MET A C 1
ATOM 596 O O . MET A 1 73 ? -7.781 7.784 50.290 1.00 37.97 73 MET A O 1
ATOM 600 N N . ALA A 1 74 ? -6.386 8.767 51.733 1.00 40.84 74 ALA A N 1
ATOM 601 C CA . ALA A 1 74 ? -7.167 8.472 52.937 1.00 40.84 74 ALA A CA 1
ATOM 602 C C . ALA A 1 74 ? -8.354 9.427 53.206 1.00 40.84 74 ALA A C 1
ATOM 604 O O . ALA A 1 74 ? -8.981 9.319 54.258 1.00 40.84 74 ALA A O 1
ATOM 605 N N . GLN A 1 75 ? -8.645 10.382 52.312 1.00 35.94 75 GLN A N 1
ATOM 606 C CA . GLN A 1 75 ? -9.611 11.470 52.563 1.00 35.94 75 GLN A CA 1
ATOM 607 C C . GLN A 1 75 ? -10.715 11.632 51.500 1.00 35.94 75 GLN A C 1
ATOM 609 O O . GLN A 1 75 ? -11.435 12.626 51.533 1.00 35.94 75 GLN A O 1
ATOM 614 N N . VAL A 1 76 ? -10.880 10.689 50.567 1.00 35.12 76 VAL A N 1
ATOM 615 C CA . VAL A 1 76 ? -11.919 10.783 49.522 1.00 35.12 76 VAL A CA 1
ATOM 616 C C . VAL A 1 76 ? -13.290 10.358 50.082 1.00 35.12 76 VAL A C 1
ATOM 618 O O . VAL A 1 76 ? -13.436 9.197 50.469 1.00 35.12 76 VAL A O 1
ATOM 621 N N . PRO A 1 77 ? -14.312 11.238 50.126 1.00 39.16 77 PRO A N 1
ATOM 622 C CA . PRO A 1 77 ? -15.670 10.853 50.499 1.00 39.16 77 PRO A CA 1
ATOM 623 C C . PRO A 1 77 ? -16.396 10.221 49.305 1.00 39.16 77 PRO A C 1
ATOM 625 O O . PRO A 1 77 ? -16.265 10.688 48.175 1.00 39.16 77 PRO A O 1
ATOM 628 N N . PHE A 1 78 ? -17.221 9.205 49.561 1.00 37.12 78 PHE A N 1
ATOM 629 C CA . PHE A 1 78 ? -18.167 8.684 48.570 1.00 37.12 78 PHE A CA 1
ATOM 630 C C . PHE A 1 78 ? -19.212 9.756 48.220 1.00 37.12 78 PHE A C 1
ATOM 632 O O . PHE A 1 78 ? -19.841 10.307 49.125 1.00 37.12 78 PHE A O 1
ATOM 639 N N . LEU A 1 79 ? -19.425 10.024 46.927 1.00 33.38 79 LEU A N 1
ATOM 640 C CA . LEU A 1 79 ? -20.450 10.952 46.439 1.00 33.38 79 LEU A CA 1
ATOM 641 C C . LEU A 1 79 ? -21.196 10.405 45.216 1.00 33.38 79 LEU A C 1
ATOM 643 O O . LEU A 1 79 ? -20.621 9.762 44.340 1.00 33.38 79 LEU A O 1
ATOM 647 N N . THR A 1 80 ? -22.499 10.680 45.198 1.00 40.62 80 THR A N 1
ATOM 648 C CA . THR A 1 80 ? -23.485 10.221 44.213 1.00 40.62 80 THR A CA 1
ATOM 649 C C . THR A 1 80 ? -23.476 11.103 42.958 1.00 40.62 80 THR A C 1
ATOM 651 O O . THR A 1 80 ? -23.371 12.324 43.063 1.00 40.62 80 THR A O 1
ATOM 654 N N . ILE A 1 81 ? -23.616 10.496 41.775 1.00 35.25 81 ILE A N 1
ATOM 655 C CA . ILE A 1 81 ? -23.510 11.166 40.464 1.00 35.25 81 ILE A CA 1
ATOM 656 C C . ILE A 1 81 ? -24.903 11.542 39.926 1.00 35.25 81 ILE A C 1
ATOM 658 O O . ILE A 1 81 ? -25.850 10.768 40.059 1.00 35.25 81 ILE A O 1
ATOM 662 N N . ASN A 1 82 ? -25.023 12.716 39.292 1.00 40.03 82 ASN A N 1
ATOM 663 C CA . ASN A 1 82 ? -26.260 13.217 38.677 1.00 40.03 82 ASN A CA 1
ATOM 664 C C . ASN A 1 82 ? -26.207 13.069 37.141 1.00 40.03 82 ASN A C 1
ATOM 666 O O . ASN A 1 82 ? -25.219 13.454 36.525 1.00 40.03 82 ASN A O 1
ATOM 670 N N . LYS A 1 83 ? -27.259 12.512 36.523 1.00 43.94 83 LYS A N 1
ATOM 671 C CA . LYS A 1 83 ? -27.189 11.848 35.198 1.00 43.94 83 LYS A CA 1
ATOM 672 C C . LYS A 1 83 ? -27.519 12.703 33.956 1.00 43.94 83 LYS A C 1
ATOM 674 O O . LYS A 1 83 ? -27.554 12.175 32.850 1.00 43.94 83 LYS A O 1
ATOM 679 N N . GLU A 1 84 ? -27.839 13.987 34.097 1.00 44.59 84 GLU A N 1
ATOM 680 C CA . GLU A 1 84 ? -28.606 14.704 33.055 1.00 44.59 84 GLU A CA 1
ATOM 681 C C . GLU A 1 84 ? -27.772 15.358 31.924 1.00 44.59 84 GLU A C 1
ATOM 683 O O . GLU A 1 84 ? -28.349 15.906 30.987 1.00 44.59 84 GLU A O 1
ATOM 688 N N . TYR A 1 85 ? -26.431 15.313 31.971 1.00 40.62 85 TYR A N 1
ATOM 689 C CA . TYR A 1 85 ? -25.579 16.148 31.099 1.00 40.62 85 TYR A CA 1
ATOM 690 C C . TYR A 1 85 ? -24.924 15.438 29.889 1.00 40.62 85 TYR A C 1
ATOM 692 O O . TYR A 1 85 ? -24.595 16.107 28.908 1.00 40.62 85 TYR A O 1
ATOM 700 N N . ASP A 1 86 ? -24.762 14.108 29.902 1.00 49.72 86 ASP A N 1
ATOM 701 C CA . ASP A 1 86 ? -23.913 13.403 28.916 1.00 49.72 86 ASP A CA 1
ATOM 702 C C . ASP A 1 86 ? -24.566 13.112 27.550 1.00 49.72 86 ASP A C 1
ATOM 704 O O . ASP A 1 86 ? -23.874 13.023 26.529 1.00 49.72 86 ASP A O 1
ATOM 708 N N . SER A 1 87 ? -25.898 13.009 27.475 1.00 51.81 87 SER A N 1
ATOM 709 C CA . SER A 1 87 ? -26.584 12.521 26.260 1.00 51.81 87 SER A CA 1
ATOM 710 C C . SER A 1 87 ? -26.383 13.404 25.015 1.00 51.81 87 SER A C 1
ATOM 712 O O . SER A 1 87 ? -26.449 12.914 23.882 1.00 51.81 87 SER A O 1
ATOM 714 N N . ASN A 1 88 ? -26.089 14.696 25.199 1.00 49.41 88 ASN A N 1
ATOM 715 C CA . ASN A 1 88 ? -25.878 15.642 24.099 1.00 49.41 88 ASN A CA 1
ATOM 716 C C . ASN A 1 88 ? -24.522 15.467 23.395 1.00 49.41 88 ASN A C 1
ATOM 718 O O . ASN A 1 88 ? -24.448 15.633 22.178 1.00 49.41 88 ASN A O 1
ATOM 722 N N . ILE A 1 89 ? -23.455 15.118 24.123 1.00 50.53 89 ILE A N 1
ATOM 723 C CA . ILE A 1 89 ? -22.093 15.054 23.560 1.00 50.53 89 ILE A CA 1
ATOM 724 C C . ILE A 1 89 ? -21.942 13.810 22.672 1.00 50.53 89 ILE A C 1
ATOM 726 O O . ILE A 1 89 ? -21.482 13.905 21.531 1.00 50.53 89 ILE A O 1
ATOM 730 N N . ILE A 1 90 ? -22.421 12.658 23.153 1.00 51.06 90 ILE A N 1
ATOM 731 C CA . ILE A 1 90 ? -22.398 11.382 22.416 1.00 51.06 90 ILE A CA 1
ATOM 732 C C . ILE A 1 90 ? -23.232 11.482 21.125 1.00 51.06 90 ILE A C 1
ATOM 734 O O . ILE A 1 90 ? -22.807 11.031 20.057 1.00 51.06 90 ILE A O 1
ATOM 738 N N . SER A 1 91 ? -24.393 12.142 21.195 1.00 60.00 91 SER A N 1
ATOM 739 C CA . SER A 1 91 ? -25.271 12.366 20.038 1.00 60.00 91 SER A CA 1
ATOM 740 C C . SER A 1 91 ? -24.611 13.200 18.933 1.00 60.00 91 SER A C 1
ATOM 742 O O . SER A 1 91 ? -24.874 12.972 17.751 1.00 60.00 91 SER A O 1
ATOM 744 N N . GLN A 1 92 ? -23.741 14.148 19.297 1.00 53.81 92 GLN A N 1
ATOM 745 C CA . GLN A 1 92 ? -23.084 15.039 18.342 1.00 53.81 92 GLN A CA 1
ATOM 746 C C . GLN A 1 92 ? -21.917 14.350 17.615 1.00 53.81 92 GLN A C 1
ATOM 748 O O . GLN A 1 92 ? -21.828 14.442 16.390 1.00 53.81 92 GLN A O 1
ATOM 753 N N . ALA A 1 93 ? -21.096 13.570 18.329 1.00 50.84 93 ALA A N 1
ATOM 754 C CA . ALA A 1 93 ? -20.013 12.780 17.729 1.00 50.84 93 ALA A CA 1
ATOM 755 C C . ALA A 1 93 ? -20.531 11.732 16.722 1.00 50.84 93 ALA A C 1
ATOM 757 O O . ALA A 1 93 ? -19.952 11.531 15.653 1.00 50.84 93 ALA A O 1
ATOM 758 N N . LYS A 1 94 ? -21.678 11.104 17.017 1.00 55.84 94 LYS A N 1
ATOM 759 C CA . LYS A 1 94 ? -22.286 10.062 16.171 1.00 55.84 94 LYS A CA 1
ATOM 760 C C . LYS A 1 94 ? -22.788 10.576 14.812 1.00 55.84 94 LYS A C 1
ATOM 762 O O . LYS A 1 94 ? -22.942 9.785 13.883 1.00 55.84 94 LYS A O 1
ATOM 767 N N . ALA A 1 95 ? -23.020 11.884 14.674 1.00 58.25 95 ALA A N 1
ATOM 768 C CA . ALA A 1 95 ? -23.437 12.507 13.416 1.00 58.25 95 ALA A CA 1
ATOM 769 C C . ALA A 1 95 ? -22.268 12.773 12.444 1.00 58.25 95 ALA A C 1
ATOM 771 O O . ALA A 1 95 ? -22.485 12.851 11.235 1.00 58.25 95 ALA A O 1
ATOM 772 N N . GLU A 1 96 ? -21.038 12.901 12.951 1.00 47.59 96 GLU A N 1
ATOM 773 C CA . GLU A 1 96 ? -19.867 13.305 12.157 1.00 47.59 96 GLU A CA 1
ATOM 774 C C . GLU A 1 96 ? -19.117 12.107 11.534 1.00 47.59 96 GLU A C 1
ATOM 776 O O . GLU A 1 96 ? -18.442 12.250 10.516 1.00 47.59 96 GLU A O 1
ATOM 781 N N . ILE A 1 97 ? -19.321 10.894 12.066 1.00 46.03 97 ILE A N 1
ATOM 782 C CA . ILE A 1 97 ? -18.666 9.640 11.631 1.00 46.03 97 ILE A CA 1
ATOM 783 C C . ILE A 1 97 ? -19.471 8.920 10.513 1.00 46.03 97 ILE A C 1
ATOM 785 O O . ILE A 1 97 ? -19.252 7.754 10.191 1.00 46.03 97 ILE A O 1
ATOM 789 N N . ALA A 1 98 ? -20.412 9.605 9.853 1.00 45.59 98 ALA A N 1
ATOM 790 C CA . ALA A 1 98 ? -21.179 9.026 8.745 1.00 45.59 98 ALA A CA 1
ATOM 791 C C . ALA A 1 98 ? -20.266 8.701 7.532 1.00 45.59 98 ALA A C 1
ATOM 793 O O . ALA A 1 98 ? -19.679 9.612 6.938 1.00 45.59 98 ALA A O 1
ATOM 794 N N . PRO A 1 99 ? -20.141 7.427 7.099 1.00 47.53 99 PRO A N 1
ATOM 795 C CA . PRO A 1 99 ? -19.123 7.040 6.126 1.00 47.53 99 PRO A CA 1
ATOM 796 C C . PRO A 1 99 ? -19.446 7.543 4.712 1.00 47.53 99 PRO A C 1
ATOM 798 O O . PRO A 1 99 ? -20.351 7.037 4.039 1.00 47.53 99 PRO A O 1
ATOM 801 N N . ARG A 1 100 ? -18.638 8.488 4.209 1.00 43.16 100 ARG A N 1
ATOM 802 C CA . ARG A 1 100 ? -18.608 8.846 2.782 1.00 43.16 100 ARG A CA 1
ATOM 803 C C . ARG A 1 100 ? -18.140 7.646 1.955 1.00 43.16 100 ARG A C 1
ATOM 805 O O . ARG A 1 100 ? -16.951 7.353 1.871 1.00 43.16 100 ARG A O 1
ATOM 812 N N . LYS A 1 101 ? -19.089 6.965 1.310 1.00 39.34 101 LYS A N 1
ATOM 813 C CA . LYS A 1 101 ? -18.823 5.892 0.342 1.00 39.34 101 LYS A CA 1
ATOM 814 C C . LYS A 1 101 ? -18.328 6.469 -0.990 1.00 39.34 101 LYS A C 1
ATOM 816 O O . LYS A 1 101 ? -19.085 6.531 -1.954 1.00 39.34 101 LYS A O 1
ATOM 821 N N . GLU A 1 102 ? -17.061 6.868 -1.058 1.00 38.03 102 GLU A N 1
ATOM 822 C CA . GLU A 1 102 ? -16.399 7.130 -2.342 1.00 38.03 102 GLU A CA 1
ATOM 823 C C . GLU A 1 102 ? -15.983 5.810 -3.003 1.00 38.03 102 GLU A C 1
ATOM 825 O O . GLU A 1 102 ? -14.940 5.223 -2.714 1.00 38.03 102 GLU A O 1
ATOM 830 N N . THR A 1 103 ? -16.824 5.328 -3.918 1.00 36.88 103 THR A N 1
ATOM 831 C CA . THR A 1 103 ? -16.482 4.236 -4.835 1.00 36.88 103 THR A CA 1
ATOM 832 C C . THR A 1 103 ? -15.528 4.741 -5.914 1.00 36.88 103 THR A C 1
ATOM 834 O O . THR A 1 103 ? -15.959 5.148 -6.994 1.00 36.88 103 THR A O 1
ATOM 837 N N . VAL A 1 104 ? -14.224 4.704 -5.635 1.00 35.53 104 VAL A N 1
ATOM 838 C CA . VAL A 1 104 ? -13.192 4.966 -6.646 1.00 35.53 104 VAL A CA 1
ATOM 839 C C . VAL A 1 104 ? -13.038 3.729 -7.537 1.00 35.53 104 VAL A C 1
ATOM 841 O O . VAL A 1 104 ? -12.362 2.762 -7.188 1.00 35.53 104 VAL A O 1
ATOM 844 N N . LEU A 1 105 ? -13.690 3.761 -8.700 1.00 32.19 105 LEU A N 1
ATOM 845 C CA . LEU A 1 105 ? -13.512 2.785 -9.774 1.00 32.19 105 LEU A CA 1
ATOM 846 C C . LEU A 1 105 ? -12.156 3.015 -10.456 1.00 32.19 105 LEU A C 1
ATOM 848 O O . LEU A 1 105 ? -12.029 3.858 -11.339 1.00 32.19 105 LEU A O 1
ATOM 852 N N . VAL A 1 106 ? -11.141 2.255 -10.040 1.00 34.00 106 VAL A N 1
ATOM 853 C CA . VAL A 1 106 ? -9.852 2.171 -10.741 1.00 34.00 106 VAL A CA 1
ATOM 854 C C . VAL A 1 106 ? -9.875 0.948 -11.654 1.00 34.00 106 VAL A C 1
ATOM 856 O O . VAL A 1 106 ? -9.583 -0.166 -11.225 1.00 34.00 106 VAL A O 1
ATOM 859 N N . THR A 1 107 ? -10.231 1.154 -12.920 1.00 36.25 107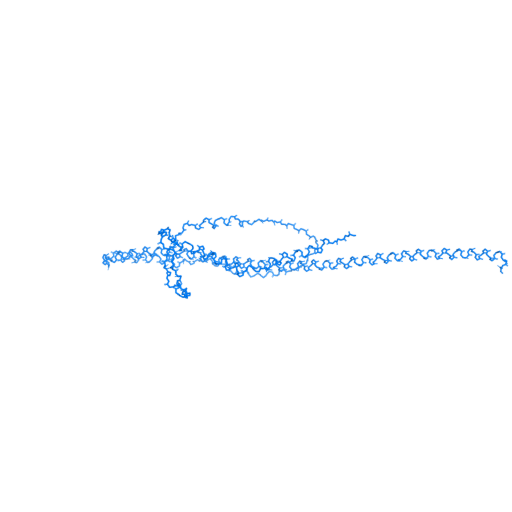 THR A N 1
ATOM 860 C CA . THR A 1 107 ? -10.011 0.168 -13.984 1.00 36.25 107 THR A CA 1
ATOM 861 C C . THR A 1 107 ? -8.558 0.258 -14.446 1.00 36.25 107 THR A C 1
ATOM 863 O O . THR A 1 107 ? -8.195 1.183 -15.173 1.00 36.25 107 THR A O 1
ATOM 866 N N . VAL A 1 108 ? -7.726 -0.687 -14.009 1.00 42.75 108 VAL A N 1
ATOM 867 C CA . VAL A 1 108 ? -6.410 -0.955 -14.605 1.00 42.75 108 VAL A CA 1
ATOM 868 C C . VAL A 1 108 ? -6.514 -2.303 -15.302 1.00 42.75 108 VAL A C 1
ATOM 870 O O . VAL A 1 108 ? -6.679 -3.330 -14.646 1.00 42.75 108 VAL A O 1
ATOM 873 N N . ASP A 1 109 ? -6.470 -2.276 -16.630 1.00 49.78 109 ASP A N 1
ATOM 874 C CA . ASP A 1 109 ? -6.466 -3.478 -17.455 1.00 49.78 109 ASP A CA 1
ATOM 875 C C . ASP A 1 109 ? -5.143 -4.243 -17.306 1.00 49.78 109 ASP A C 1
ATOM 877 O O . ASP A 1 109 ? -4.067 -3.649 -17.336 1.00 49.78 109 ASP A O 1
ATOM 881 N N . GLY A 1 110 ? -5.236 -5.575 -17.246 1.00 52.38 110 GLY A N 1
ATOM 882 C CA . GLY A 1 110 ? -4.123 -6.467 -17.582 1.00 52.38 110 GLY A CA 1
ATOM 883 C C . GLY A 1 110 ? -3.112 -6.774 -16.474 1.00 52.38 110 GLY A C 1
ATOM 884 O O . GLY A 1 110 ? -1.965 -6.358 -16.563 1.00 52.38 110 GLY A O 1
ATOM 885 N N . GLU A 1 111 ? -3.507 -7.583 -15.487 1.00 36.66 111 GLU A N 1
ATOM 886 C CA . GLU A 1 111 ? -2.971 -8.950 -15.292 1.00 36.66 111 GLU A CA 1
ATOM 887 C C . GLU A 1 111 ? -3.562 -9.577 -14.014 1.00 36.66 111 GLU A C 1
ATOM 889 O O . GLU A 1 111 ? -3.241 -9.200 -12.885 1.00 36.66 111 GLU A O 1
ATOM 894 N N . GLU A 1 112 ? -4.448 -10.564 -14.188 1.00 40.41 112 GLU A N 1
ATOM 895 C CA . GLU A 1 112 ? -5.096 -11.284 -13.087 1.00 40.41 112 GLU A CA 1
ATOM 896 C C . GLU A 1 112 ? -4.117 -12.247 -12.394 1.00 40.41 112 GLU A C 1
ATOM 898 O O . GLU A 1 112 ? -4.128 -13.463 -12.606 1.00 40.41 112 GLU A O 1
ATOM 903 N N . SER A 1 113 ? -3.269 -11.708 -11.515 1.00 41.75 113 SER A N 1
ATOM 904 C CA . SER A 1 113 ? -2.519 -12.529 -10.564 1.00 41.75 113 SER A CA 1
ATOM 905 C C . SER A 1 113 ? -3.496 -13.187 -9.581 1.00 41.75 113 SER A C 1
ATOM 907 O O . SER A 1 113 ? -4.009 -12.578 -8.642 1.00 41.75 113 SER A O 1
ATOM 909 N N . ASN A 1 114 ? -3.784 -14.463 -9.843 1.00 39.44 114 ASN A N 1
ATOM 910 C CA . ASN A 1 114 ? -4.780 -15.280 -9.154 1.00 39.44 114 ASN A CA 1
ATOM 911 C C . ASN A 1 114 ? -4.311 -15.665 -7.735 1.00 39.44 114 ASN A C 1
ATOM 913 O O . ASN A 1 114 ? -4.041 -16.831 -7.432 1.00 39.44 114 ASN A O 1
ATOM 917 N N . ILE A 1 115 ? -4.195 -14.667 -6.850 1.00 44.22 115 ILE A N 1
ATOM 918 C CA . ILE A 1 115 ? -4.027 -14.868 -5.410 1.00 44.22 115 ILE A CA 1
ATOM 919 C C . ILE A 1 115 ? -5.368 -15.355 -4.880 1.00 44.22 115 ILE A C 1
ATOM 921 O O . ILE A 1 115 ? -6.230 -14.595 -4.439 1.00 44.22 115 ILE A O 1
ATOM 925 N N . ARG A 1 116 ? -5.522 -16.674 -4.963 1.00 40.34 116 ARG A N 1
ATOM 926 C CA . ARG A 1 116 ? -6.627 -17.448 -4.422 1.00 40.34 116 ARG A CA 1
ATOM 927 C C . ARG A 1 116 ? -6.685 -17.222 -2.912 1.00 40.34 116 ARG A C 1
ATOM 929 O O . ARG A 1 116 ? -6.082 -17.973 -2.150 1.00 40.34 116 ARG A O 1
ATOM 936 N N . GLN A 1 117 ? -7.409 -16.186 -2.485 1.00 39.97 117 GLN A N 1
ATOM 937 C CA . GLN A 1 117 ? -7.823 -16.032 -1.096 1.00 39.97 117 GLN A CA 1
ATOM 938 C C . GLN A 1 117 ? -8.673 -17.250 -0.754 1.00 39.97 117 GLN A C 1
ATOM 940 O O . GLN A 1 117 ? -9.858 -17.332 -1.077 1.00 39.97 117 GLN A O 1
ATOM 945 N N . GLN A 1 118 ? -8.025 -18.235 -0.141 1.00 39.31 118 GLN A N 1
ATOM 946 C CA . GLN A 1 118 ? -8.680 -19.371 0.464 1.00 39.31 118 GLN A CA 1
ATOM 947 C C . GLN A 1 118 ? -9.378 -18.834 1.710 1.00 39.31 118 GLN A C 1
ATOM 949 O O . GLN A 1 118 ? -8.830 -18.858 2.806 1.00 39.31 118 GLN A O 1
ATOM 954 N N . GLY A 1 119 ? -10.565 -18.262 1.496 1.00 43.16 119 GLY A N 1
ATOM 955 C CA . GLY A 1 119 ? -11.442 -17.815 2.560 1.00 43.16 119 GLY A CA 1
ATOM 956 C C . GLY A 1 119 ? -11.769 -19.014 3.431 1.00 43.16 119 GLY A C 1
ATOM 957 O O . GLY A 1 119 ? -12.586 -19.859 3.055 1.00 43.16 119 GLY A O 1
ATOM 958 N N . GLU A 1 120 ? -11.095 -19.108 4.573 1.00 39.94 120 GLU A N 1
ATOM 959 C CA . GLU A 1 120 ? -11.453 -20.065 5.599 1.00 39.94 120 GLU A CA 1
ATOM 960 C C . GLU A 1 120 ? -12.855 -19.704 6.075 1.00 39.94 120 GLU A C 1
ATOM 962 O O . GLU A 1 120 ? -13.080 -18.709 6.762 1.00 39.94 120 GLU A O 1
ATOM 967 N N . ASN A 1 121 ? -13.811 -20.532 5.652 1.00 40.75 121 ASN A N 1
ATOM 968 C CA . ASN A 1 121 ? -15.197 -20.516 6.091 1.00 40.75 121 ASN A CA 1
ATOM 969 C C . ASN A 1 121 ? -15.293 -20.948 7.564 1.00 40.75 121 ASN A C 1
ATOM 971 O O . ASN A 1 121 ? -16.009 -21.892 7.901 1.00 40.75 121 ASN A O 1
ATOM 975 N N . SER A 1 122 ? -14.628 -20.218 8.457 1.00 46.03 122 SER A N 1
ATOM 976 C CA . SER A 1 122 ? -14.895 -20.213 9.892 1.00 46.03 122 SER A CA 1
ATOM 977 C C . SER A 1 122 ? -16.174 -19.421 10.142 1.00 46.03 122 SER A C 1
ATOM 979 O O . SER A 1 122 ? -16.197 -18.389 10.808 1.00 46.03 122 SER A O 1
ATOM 981 N N . LYS A 1 123 ? -17.271 -19.929 9.567 1.00 47.97 123 LYS A N 1
ATOM 982 C CA . LYS A 1 123 ? -18.636 -19.554 9.911 1.00 47.97 123 LYS A CA 1
ATOM 983 C C . LYS A 1 123 ? -18.860 -20.023 11.344 1.00 47.97 123 LYS A C 1
ATOM 985 O O . LYS A 1 123 ? -19.318 -21.145 11.563 1.00 47.97 123 LYS A O 1
ATOM 990 N N . ALA A 1 124 ? -18.475 -19.176 12.298 1.00 47.00 124 ALA A N 1
ATOM 991 C CA . ALA A 1 124 ? -18.726 -19.400 13.711 1.00 47.00 124 ALA A CA 1
ATOM 992 C C . ALA A 1 124 ? -20.209 -19.769 13.892 1.00 47.00 124 ALA A C 1
ATOM 994 O O . ALA A 1 124 ? -21.069 -19.177 13.221 1.00 47.00 124 ALA A O 1
ATOM 995 N N . PRO A 1 125 ? -20.525 -20.790 14.707 1.00 44.69 125 PRO A N 1
ATOM 996 C CA . PRO A 1 125 ? -21.891 -21.254 14.847 1.00 44.69 125 PRO A CA 1
ATOM 997 C C . PRO A 1 125 ? -22.765 -20.102 15.335 1.00 44.69 125 PRO A C 1
ATOM 999 O O . PRO A 1 125 ? -22.467 -19.480 16.350 1.00 44.69 125 PRO A O 1
ATOM 1002 N N . SER A 1 126 ? -23.817 -19.849 14.551 1.00 47.72 126 SER A N 1
ATOM 1003 C CA . SER A 1 126 ? -24.942 -18.952 14.819 1.00 47.72 126 SER A CA 1
ATOM 1004 C C . SER A 1 126 ? -25.076 -18.599 16.294 1.00 47.72 126 SER A C 1
ATOM 1006 O O . SER A 1 126 ? -25.325 -19.498 17.099 1.00 47.72 126 SER A O 1
ATOM 1008 N N . ALA A 1 127 ? -24.984 -17.304 16.610 1.00 46.28 127 ALA A N 1
ATOM 1009 C CA . ALA A 1 127 ? -25.313 -16.784 17.928 1.00 46.28 127 ALA A CA 1
ATOM 1010 C C . ALA A 1 127 ? -26.625 -17.425 18.397 1.00 46.28 127 ALA A C 1
ATOM 1012 O O . ALA A 1 127 ? -27.674 -17.256 17.767 1.00 46.28 127 ALA A O 1
ATOM 1013 N N . ILE A 1 128 ? -26.539 -18.225 19.460 1.00 46.94 128 ILE A N 1
ATOM 1014 C CA . ILE A 1 128 ? -27.719 -18.728 20.148 1.00 46.94 128 ILE A CA 1
ATOM 1015 C C . ILE A 1 128 ? -28.370 -17.471 20.726 1.00 46.94 128 ILE A C 1
ATOM 1017 O O . ILE A 1 128 ? -27.700 -16.776 21.494 1.00 46.94 128 ILE A O 1
ATOM 1021 N N . PRO A 1 129 ? -29.614 -17.121 20.349 1.00 50.16 129 PRO A N 1
ATOM 1022 C CA . PRO A 1 129 ? -30.264 -15.965 20.942 1.00 50.16 129 PRO A CA 1
ATOM 1023 C C . PRO A 1 129 ? -30.299 -16.190 22.459 1.00 50.16 129 PRO A C 1
ATOM 1025 O O . PRO A 1 129 ? -30.743 -17.268 22.878 1.00 50.16 129 PRO A O 1
ATOM 1028 N N . PRO A 1 130 ? -29.819 -15.243 23.288 1.00 54.78 130 PRO A N 1
ATOM 1029 C CA . PRO A 1 130 ? -29.876 -15.375 24.737 1.00 54.78 130 PRO A CA 1
ATOM 1030 C C . PRO A 1 130 ? -31.348 -15.355 25.162 1.00 54.78 130 PRO A C 1
ATOM 1032 O O . PRO A 1 130 ? -31.943 -14.313 25.397 1.00 54.78 130 PRO A O 1
ATOM 1035 N N . THR A 1 131 ? -31.946 -16.546 25.191 1.00 51.22 131 THR A N 1
ATOM 1036 C CA . THR A 1 131 ? -33.374 -16.787 25.454 1.00 51.22 131 THR A CA 1
ATOM 1037 C C . THR A 1 131 ? -33.572 -17.297 26.883 1.00 51.22 131 THR A C 1
ATOM 1039 O O . THR A 1 131 ? -34.556 -17.962 27.200 1.00 51.22 131 THR A O 1
ATOM 1042 N N . HIS A 1 132 ? -32.607 -17.008 27.755 1.00 54.50 132 HIS A N 1
ATOM 1043 C CA . HIS A 1 132 ? -32.807 -17.075 29.189 1.00 54.50 132 HIS A CA 1
ATOM 1044 C C . HIS A 1 132 ? -33.343 -15.705 29.620 1.00 54.50 132 HIS A C 1
ATOM 1046 O O . HIS A 1 132 ? -32.663 -14.714 29.343 1.00 54.50 132 HIS A O 1
ATOM 1052 N N . PRO A 1 133 ? -34.535 -15.616 30.246 1.00 63.62 133 PRO A N 1
ATOM 1053 C CA . PRO A 1 133 ? -34.936 -14.380 30.919 1.00 63.62 133 PRO A CA 1
ATOM 1054 C C . PRO A 1 133 ? -33.841 -14.005 31.922 1.00 63.62 133 PRO A C 1
ATOM 1056 O O . PRO A 1 133 ? -33.208 -14.911 32.484 1.00 63.62 133 PRO A O 1
ATOM 1059 N N . SER A 1 134 ? -33.580 -12.708 32.128 1.00 65.56 134 SER A N 1
ATOM 1060 C CA . SER A 1 134 ? -32.536 -12.324 33.080 1.00 65.56 134 SER A CA 1
ATOM 1061 C C . SER A 1 134 ? -32.909 -12.898 34.443 1.00 65.56 134 SER A C 1
ATOM 1063 O O . SER A 1 134 ? -34.075 -12.864 34.838 1.00 65.56 134 SER A O 1
ATOM 1065 N N . ALA A 1 135 ? -31.939 -13.437 35.184 1.00 68.94 135 ALA A N 1
ATOM 1066 C CA . ALA A 1 135 ? -32.210 -13.950 36.529 1.00 68.94 135 ALA A CA 1
ATOM 1067 C C . ALA A 1 135 ? -32.794 -12.850 37.446 1.00 68.94 135 ALA A C 1
ATOM 1069 O O . ALA A 1 135 ? -33.530 -13.142 38.387 1.00 68.94 135 ALA A O 1
ATOM 1070 N N . GLU A 1 136 ? -32.512 -11.588 37.115 1.00 62.94 136 GLU A N 1
ATOM 1071 C CA . GLU A 1 136 ? -33.057 -10.375 37.725 1.00 62.94 136 GLU A CA 1
ATOM 1072 C C . GLU A 1 136 ? -34.583 -10.233 37.521 1.00 62.94 136 GLU A C 1
ATOM 1074 O O . GLU A 1 136 ? -35.284 -9.885 38.472 1.00 62.94 136 GLU A O 1
ATOM 1079 N N . ASP A 1 137 ? -35.116 -10.580 36.338 1.00 71.88 137 ASP A N 1
ATOM 1080 C CA . ASP A 1 137 ? -36.554 -10.483 36.011 1.00 71.88 137 ASP A CA 1
ATOM 1081 C C . ASP A 1 137 ? -37.413 -11.454 36.838 1.00 71.88 137 ASP A C 1
ATOM 1083 O O . ASP A 1 137 ? -38.598 -11.214 37.068 1.00 71.88 137 ASP A O 1
ATOM 1087 N N . LEU A 1 138 ? -36.818 -12.565 37.288 1.00 75.75 138 LEU A N 1
ATOM 1088 C CA . LEU A 1 138 ? -37.480 -13.567 38.127 1.00 75.75 138 LEU A CA 1
ATOM 1089 C C . LEU A 1 138 ? -37.394 -13.234 39.623 1.00 75.75 138 LEU A C 1
ATOM 1091 O O . LEU A 1 138 ? -38.319 -13.551 40.365 1.00 75.75 138 LEU A O 1
ATOM 1095 N N . LEU A 1 139 ? -36.313 -12.584 40.066 1.00 77.31 139 LEU A N 1
ATOM 1096 C CA . LEU A 1 139 ? -36.081 -12.281 41.483 1.00 77.31 139 LEU A CA 1
ATOM 1097 C C . LEU A 1 139 ? -36.864 -11.061 41.983 1.00 77.31 139 LEU A C 1
ATOM 1099 O O . LEU A 1 139 ? -37.303 -11.052 43.132 1.00 77.31 139 LEU A O 1
ATOM 1103 N N . LYS A 1 140 ? -37.056 -10.038 41.141 1.00 77.19 140 LYS A N 1
ATOM 1104 C CA . LYS A 1 140 ? -37.688 -8.775 41.552 1.00 77.19 140 LYS A CA 1
ATOM 1105 C C . LYS A 1 140 ? -39.093 -8.937 42.176 1.00 77.19 140 LYS A C 1
ATOM 1107 O O . LYS A 1 140 ? -39.260 -8.513 43.321 1.00 77.19 140 LYS A O 1
ATOM 1112 N N . PRO A 1 141 ? -40.072 -9.610 41.529 1.00 83.75 141 PRO A N 1
ATOM 1113 C CA . PRO A 1 141 ? -41.419 -9.744 42.095 1.00 83.75 141 PRO A CA 1
ATOM 1114 C C . PRO A 1 141 ? -41.473 -10.650 43.336 1.00 83.75 141 PRO A C 1
ATOM 1116 O O . PRO A 1 141 ? -42.354 -10.491 44.178 1.00 83.75 141 PRO A O 1
ATOM 1119 N N . GLU A 1 142 ? -40.545 -11.603 43.470 1.00 80.88 142 GLU A N 1
ATOM 1120 C CA . GLU A 1 142 ? -40.506 -12.534 44.605 1.00 80.88 142 GLU A CA 1
ATOM 1121 C C . GLU A 1 142 ? -39.958 -11.852 45.875 1.00 80.88 142 GLU A C 1
ATOM 1123 O O . GLU A 1 142 ? -40.450 -12.092 46.983 1.00 80.88 142 GLU A O 1
ATOM 1128 N N . VAL A 1 143 ? -38.999 -10.931 45.713 1.00 80.62 143 VAL A N 1
ATOM 1129 C CA . VAL A 1 143 ? -38.486 -10.075 46.795 1.00 80.62 143 VAL A CA 1
ATOM 1130 C C . VAL A 1 143 ? -39.523 -9.030 47.216 1.00 80.62 143 VAL A C 1
ATOM 1132 O O . VAL A 1 143 ? -39.791 -8.917 48.411 1.00 80.62 143 VAL A O 1
ATOM 1135 N N . GLU A 1 144 ? -40.148 -8.321 46.269 1.00 81.75 144 GLU A N 1
ATOM 1136 C CA . GLU A 1 144 ? -41.202 -7.330 46.553 1.00 81.75 144 GLU A CA 1
ATOM 1137 C C . GLU A 1 144 ? -42.363 -7.964 47.342 1.00 81.75 144 GLU A C 1
ATOM 1139 O O . GLU A 1 144 ? -42.680 -7.517 48.446 1.00 81.75 144 GLU A O 1
ATOM 1144 N N . ALA A 1 145 ? -42.906 -9.095 46.871 1.00 86.00 145 ALA A N 1
ATOM 1145 C CA . ALA A 1 145 ? -43.973 -9.817 47.570 1.00 86.00 145 ALA A CA 1
ATOM 1146 C C . ALA A 1 145 ? -43.569 -10.293 48.982 1.00 86.00 145 ALA A C 1
ATOM 1148 O O . ALA A 1 145 ? -44.397 -10.314 49.900 1.00 86.00 145 ALA A O 1
ATOM 1149 N N . SER A 1 146 ? -42.301 -10.667 49.181 1.00 81.56 146 SER A N 1
ATOM 1150 C CA . SER A 1 146 ? -41.779 -11.079 50.490 1.00 81.56 146 SER A CA 1
ATOM 1151 C C . SER A 1 146 ? -41.673 -9.902 51.470 1.00 81.56 146 SER A C 1
ATOM 1153 O O . SER A 1 146 ? -42.003 -10.051 52.649 1.00 81.56 146 SER A O 1
ATOM 1155 N N . VAL A 1 147 ? -41.251 -8.729 50.987 1.00 78.88 147 VAL A N 1
ATOM 1156 C CA . VAL A 1 147 ? -41.148 -7.490 51.777 1.00 78.88 147 VAL A CA 1
ATOM 1157 C C . VAL A 1 147 ? -42.533 -6.957 52.147 1.00 78.88 147 VAL A C 1
ATOM 1159 O O . VAL A 1 147 ? -42.775 -6.681 53.323 1.00 78.88 147 VAL A O 1
ATOM 1162 N N . ASP A 1 148 ? -43.468 -6.908 51.196 1.00 81.62 148 ASP A N 1
ATOM 1163 C CA . ASP A 1 148 ? -44.855 -6.490 51.441 1.00 81.62 148 ASP A CA 1
ATOM 1164 C C . ASP A 1 148 ? -45.548 -7.382 52.478 1.00 81.62 148 ASP A C 1
ATOM 1166 O O . ASP A 1 148 ? -46.236 -6.891 53.376 1.00 81.62 148 ASP A O 1
ATOM 1170 N N . THR A 1 149 ? -45.323 -8.699 52.414 1.00 86.94 149 THR A N 1
ATOM 1171 C CA . THR A 1 149 ? -45.880 -9.653 53.387 1.00 86.94 149 THR A CA 1
ATOM 1172 C C . THR A 1 149 ? -45.324 -9.419 54.798 1.00 86.94 149 THR A C 1
ATOM 1174 O O . THR A 1 149 ? -46.066 -9.512 55.779 1.00 86.94 149 THR A O 1
ATOM 1177 N N . LEU A 1 150 ? -44.034 -9.085 54.921 1.00 78.38 150 LEU A N 1
ATOM 1178 C CA . LEU A 1 150 ? -43.390 -8.759 56.199 1.00 78.38 150 LEU A CA 1
ATOM 1179 C C . LEU A 1 150 ? -43.872 -7.421 56.782 1.00 78.38 150 LEU A C 1
ATOM 1181 O O . LEU A 1 150 ? -44.086 -7.328 57.993 1.00 78.38 150 LEU A O 1
ATOM 1185 N N . LEU A 1 151 ? -44.079 -6.409 55.934 1.00 73.81 151 LEU A N 1
ATOM 1186 C CA . LEU A 1 151 ? -44.641 -5.112 56.322 1.00 73.81 151 LEU A CA 1
ATOM 1187 C C . LEU A 1 151 ? -46.101 -5.249 56.780 1.00 73.81 151 LEU A C 1
ATOM 1189 O O . LEU A 1 151 ? -46.453 -4.798 57.869 1.00 73.81 151 LEU A O 1
ATOM 1193 N N . ALA A 1 152 ? -46.940 -5.940 56.001 1.00 82.75 152 ALA A N 1
ATOM 1194 C CA . ALA A 1 152 ? -48.360 -6.138 56.303 1.00 82.75 152 ALA A CA 1
ATOM 1195 C C . ALA A 1 152 ? -48.616 -6.928 57.601 1.00 82.75 152 ALA A C 1
ATOM 1197 O O . ALA A 1 152 ? -49.693 -6.823 58.191 1.00 82.75 152 ALA A O 1
ATOM 1198 N N . ALA A 1 153 ? -47.638 -7.709 58.069 1.00 85.94 153 ALA A N 1
ATOM 1199 C CA . ALA A 1 153 ? -47.733 -8.471 59.309 1.00 85.94 153 ALA A CA 1
ATOM 1200 C C . ALA A 1 153 ? -47.598 -7.621 60.592 1.00 85.94 153 ALA A C 1
ATOM 1202 O O . ALA A 1 153 ? -47.766 -8.172 61.681 1.00 85.94 153 ALA A O 1
ATOM 1203 N N . ASN A 1 154 ? -47.270 -6.319 60.499 1.00 72.81 154 ASN A N 1
ATOM 1204 C CA . ASN A 1 154 ? -46.880 -5.473 61.644 1.00 72.81 154 ASN A CA 1
ATOM 1205 C C . ASN A 1 154 ? -45.796 -6.136 62.526 1.00 72.81 154 ASN A C 1
ATOM 1207 O O . ASN A 1 154 ? -45.781 -5.994 63.749 1.00 72.81 154 ASN A O 1
ATOM 1211 N N . ALA A 1 155 ? -44.888 -6.896 61.905 1.00 73.75 155 ALA A N 1
ATOM 1212 C CA . ALA A 1 155 ? -43.856 -7.665 62.602 1.00 73.75 155 ALA A CA 1
ATOM 1213 C C . ALA A 1 155 ? -42.717 -6.792 63.170 1.00 73.75 155 ALA A C 1
ATOM 1215 O O . ALA A 1 155 ? -41.876 -7.287 63.923 1.00 73.75 155 ALA A O 1
ATOM 1216 N N . PHE A 1 156 ? -42.693 -5.505 62.817 1.00 73.62 156 PHE A N 1
ATOM 1217 C CA . PHE A 1 156 ? -41.667 -4.540 63.193 1.00 73.62 156 PHE A CA 1
ATOM 1218 C C . PHE A 1 156 ? -42.252 -3.403 64.045 1.00 73.62 156 PHE A C 1
ATOM 1220 O O . PHE A 1 156 ? -43.382 -2.981 63.798 1.00 73.62 156 PHE A O 1
ATOM 1227 N N . PRO A 1 157 ? -41.508 -2.889 65.043 1.00 84.19 157 PRO A N 1
ATOM 1228 C CA . PRO A 1 157 ? -41.910 -1.700 65.788 1.00 84.19 157 PRO A CA 1
ATOM 1229 C C . PRO A 1 157 ? -41.812 -0.446 64.907 1.00 84.19 157 PRO A C 1
ATOM 1231 O O . PRO A 1 157 ? -40.920 -0.364 64.064 1.00 84.19 157 PRO A O 1
ATOM 1234 N N . ASP A 1 158 ? -42.655 0.559 65.169 1.00 83.00 158 ASP A N 1
ATOM 1235 C CA . ASP A 1 158 ? -42.766 1.796 64.370 1.00 83.00 158 ASP A CA 1
ATOM 1236 C C . ASP A 1 158 ? -41.413 2.468 64.058 1.00 83.00 158 ASP A C 1
ATOM 1238 O O . ASP A 1 158 ? -41.205 2.974 62.958 1.00 83.00 158 ASP A O 1
ATOM 1242 N N . SER A 1 159 ? -40.457 2.418 64.994 1.00 84.19 159 SER A N 1
ATOM 1243 C CA . SER A 1 159 ? -39.110 2.984 64.827 1.00 84.19 159 SER A CA 1
ATOM 1244 C C . SER A 1 159 ? -38.275 2.331 63.719 1.00 84.19 159 SER A C 1
ATOM 1246 O O . SER A 1 159 ? -37.316 2.932 63.250 1.00 84.19 159 SER A O 1
ATOM 1248 N N . MET A 1 160 ? -38.594 1.094 63.335 1.00 84.44 160 MET A N 1
ATOM 1249 C CA . MET A 1 160 ? -37.865 0.329 62.319 1.00 84.44 160 MET A CA 1
ATOM 1250 C C . MET A 1 160 ? -38.483 0.497 60.923 1.00 84.44 160 MET A C 1
ATOM 1252 O O . MET A 1 160 ? -37.795 0.313 59.921 1.00 84.44 160 MET A O 1
ATOM 1256 N N . THR A 1 161 ? -39.753 0.908 60.844 1.00 82.88 161 THR A N 1
ATOM 1257 C CA . THR A 1 161 ? -40.468 1.177 59.586 1.00 82.88 161 THR A CA 1
ATOM 1258 C C . THR A 1 161 ? -39.824 2.325 58.805 1.00 82.88 161 THR A C 1
ATOM 1260 O O . THR A 1 161 ? -39.617 2.206 57.595 1.00 82.88 161 THR A O 1
ATOM 1263 N N . ASP A 1 162 ? -39.423 3.400 59.492 1.00 86.94 162 ASP A N 1
ATOM 1264 C CA . ASP A 1 162 ? -38.696 4.527 58.888 1.00 86.94 162 ASP A CA 1
ATOM 1265 C C . ASP A 1 162 ? -37.315 4.096 58.356 1.00 86.94 162 ASP A C 1
ATOM 1267 O O . ASP A 1 162 ? -36.909 4.491 57.259 1.00 86.94 162 ASP A O 1
ATOM 1271 N N . GLU A 1 163 ? -36.598 3.242 59.097 1.00 87.38 163 GLU A N 1
ATOM 1272 C CA . GLU A 1 163 ? -35.291 2.712 58.684 1.00 87.38 163 GLU A CA 1
ATOM 1273 C C . GLU A 1 163 ? -35.404 1.785 57.466 1.00 87.38 163 GLU A C 1
ATOM 1275 O O . GLU A 1 163 ? -34.625 1.927 56.522 1.00 87.38 163 GLU A O 1
ATOM 1280 N N . MET A 1 164 ? -36.397 0.887 57.438 1.00 83.62 164 MET A N 1
ATOM 1281 C CA . MET A 1 164 ? -36.669 0.015 56.288 1.00 83.62 164 MET A CA 1
ATOM 1282 C C . MET A 1 164 ? -37.102 0.810 55.053 1.00 83.62 164 MET A C 1
ATOM 1284 O O . MET A 1 164 ? -36.587 0.560 53.965 1.00 83.62 164 MET A O 1
ATOM 1288 N N . THR A 1 165 ? -37.966 1.817 55.210 1.00 85.88 165 THR A N 1
ATOM 1289 C CA . THR A 1 165 ? -38.385 2.694 54.100 1.00 85.88 165 THR A CA 1
ATOM 1290 C C . THR A 1 165 ? -37.189 3.452 53.516 1.00 85.88 165 THR A C 1
ATOM 1292 O O . THR A 1 165 ? -37.003 3.504 52.299 1.00 85.88 165 THR A O 1
ATOM 1295 N N . LYS A 1 166 ? -36.314 3.983 54.380 1.00 90.69 166 LYS A N 1
ATOM 1296 C CA . LYS A 1 166 ? -35.074 4.648 53.963 1.00 90.69 166 LYS A CA 1
ATOM 1297 C C . LYS A 1 166 ? -34.087 3.684 53.298 1.00 90.69 166 LYS A C 1
ATOM 1299 O O . LYS A 1 166 ? -33.435 4.070 52.330 1.00 90.69 166 LYS A O 1
ATOM 1304 N N . PHE A 1 167 ? -33.968 2.453 53.796 1.00 88.69 167 PHE A N 1
ATOM 1305 C CA . PHE A 1 167 ? -33.129 1.421 53.187 1.00 88.69 167 PHE A CA 1
ATOM 1306 C C . PHE A 1 167 ? -33.612 1.065 51.778 1.00 88.69 167 PHE A C 1
ATOM 1308 O O . PHE A 1 167 ? -32.795 1.064 50.862 1.00 88.69 167 PHE A O 1
ATOM 1315 N N . LEU A 1 168 ? -34.915 0.829 51.591 1.00 87.06 168 LEU A N 1
ATOM 1316 C CA . LEU A 1 168 ? -35.503 0.509 50.285 1.00 87.06 168 LEU A CA 1
ATOM 1317 C C . LEU A 1 168 ? -35.292 1.647 49.278 1.00 87.06 168 LEU A C 1
ATOM 1319 O O . LEU A 1 168 ? -34.775 1.402 48.193 1.00 87.06 168 LEU A O 1
ATOM 1323 N N . SER A 1 169 ? -35.555 2.898 49.669 1.00 88.44 169 SER A N 1
ATOM 1324 C CA . SER A 1 169 ? -35.311 4.062 48.803 1.00 88.44 169 SER A CA 1
ATOM 1325 C C . SER A 1 169 ? -33.827 4.225 48.425 1.00 88.44 169 SER A C 1
ATOM 1327 O O . SER A 1 169 ? -33.503 4.502 47.268 1.00 88.44 169 SER A O 1
ATOM 1329 N N . ASN A 1 170 ? -32.901 3.982 49.362 1.00 89.56 170 ASN A N 1
ATOM 1330 C CA . ASN A 1 170 ? -31.470 3.928 49.046 1.00 89.56 170 ASN A CA 1
ATOM 1331 C C . ASN A 1 170 ? -31.119 2.740 48.134 1.00 89.56 170 ASN A C 1
ATOM 1333 O O . ASN A 1 170 ? -30.227 2.863 47.299 1.00 89.56 170 ASN A O 1
ATOM 1337 N N . PHE A 1 171 ? -31.758 1.582 48.302 1.00 85.00 171 PHE A N 1
ATOM 1338 C CA . PHE A 1 171 ? -31.501 0.393 47.491 1.00 85.00 171 PHE A CA 1
ATOM 1339 C C . PHE A 1 171 ? -31.943 0.608 46.038 1.00 85.00 171 PHE A C 1
ATOM 1341 O O . PHE A 1 171 ? -31.139 0.397 45.134 1.00 85.00 171 PHE A O 1
ATOM 1348 N N . GLU A 1 172 ? -33.156 1.121 45.816 1.00 85.94 172 GLU A N 1
ATOM 1349 C CA . GLU A 1 172 ? -33.666 1.506 44.492 1.00 85.94 172 GLU A CA 1
ATOM 1350 C C . GLU A 1 172 ? -32.755 2.542 43.816 1.00 85.94 172 GLU A C 1
ATOM 1352 O O . GLU A 1 172 ? -32.317 2.343 42.683 1.00 85.94 172 GLU A O 1
ATOM 1357 N N . SER A 1 173 ? -32.373 3.602 44.539 1.00 88.38 173 SER A N 1
ATOM 1358 C CA . SER A 1 173 ? -31.475 4.639 44.013 1.00 88.38 173 SER A CA 1
ATOM 1359 C C . SER A 1 173 ? -30.090 4.095 43.620 1.00 88.38 173 SER A C 1
ATOM 1361 O O . SER A 1 173 ? -29.518 4.529 42.618 1.00 88.38 173 SER A O 1
ATOM 1363 N N . ASN A 1 174 ? -29.557 3.119 44.364 1.00 88.00 174 ASN A N 1
ATOM 1364 C CA . ASN A 1 174 ? -28.303 2.444 44.014 1.00 88.00 174 ASN A CA 1
ATOM 1365 C C . ASN A 1 174 ? -28.470 1.438 42.861 1.00 88.00 174 ASN A C 1
ATOM 1367 O O . ASN A 1 174 ? -27.532 1.252 42.087 1.00 88.00 174 ASN A O 1
ATOM 1371 N N . PHE A 1 175 ? -29.641 0.812 42.710 1.00 86.06 175 PHE A N 1
ATOM 1372 C CA . PHE A 1 175 ? -29.935 -0.101 41.602 1.00 86.06 175 PHE A CA 1
ATOM 1373 C C . PHE A 1 175 ? -29.920 0.633 40.253 1.00 86.06 175 PHE A C 1
ATOM 1375 O O . PHE A 1 175 ? -29.270 0.187 39.308 1.00 86.06 175 PHE A O 1
ATOM 1382 N N . ASP A 1 176 ? -30.523 1.823 40.189 1.00 87.12 176 ASP A N 1
ATOM 1383 C CA . ASP A 1 176 ? -30.459 2.686 39.005 1.00 87.12 176 ASP A CA 1
ATOM 1384 C C . ASP A 1 176 ? -29.025 3.123 38.665 1.00 87.12 176 ASP A C 1
ATOM 1386 O O . ASP A 1 176 ? -28.709 3.388 37.501 1.00 87.12 176 ASP A O 1
ATOM 1390 N N . LEU A 1 177 ? -28.146 3.264 39.661 1.00 88.62 177 LEU A N 1
ATOM 1391 C CA . LEU A 1 177 ? -26.732 3.578 39.439 1.00 88.62 177 LEU A CA 1
ATOM 1392 C C . LEU A 1 177 ? -25.965 2.354 38.914 1.00 88.62 177 LEU A C 1
ATOM 1394 O O . LEU A 1 177 ? -25.128 2.501 38.025 1.00 88.62 177 LEU A O 1
ATOM 1398 N N . TYR A 1 178 ? -26.290 1.155 39.410 1.00 87.56 178 TYR A N 1
ATOM 1399 C CA . TYR A 1 178 ? -25.727 -0.107 38.929 1.00 87.56 178 TYR A CA 1
ATOM 1400 C C . TYR A 1 178 ? -26.071 -0.372 37.459 1.00 87.56 178 TYR A C 1
ATOM 1402 O O . TYR A 1 178 ? -25.168 -0.676 36.684 1.00 87.56 178 TYR A O 1
ATOM 1410 N N . GLU A 1 179 ? -27.331 -0.208 37.046 1.00 88.94 179 GLU A N 1
ATOM 1411 C CA . GLU A 1 179 ? -27.719 -0.446 35.646 1.00 88.94 179 GLU A CA 1
ATOM 1412 C C . GLU A 1 179 ? -27.077 0.550 34.668 1.00 88.94 179 GLU A C 1
ATOM 1414 O O . GLU A 1 179 ? -26.707 0.156 33.563 1.00 88.94 179 GLU A O 1
ATOM 1419 N N . VAL A 1 180 ? -26.845 1.804 35.079 1.00 92.31 180 VAL A N 1
ATOM 1420 C CA . VAL A 1 180 ? -26.051 2.751 34.272 1.00 92.31 180 VAL A CA 1
ATOM 1421 C C . VAL A 1 180 ? -24.592 2.304 34.183 1.00 92.31 180 VAL A C 1
ATOM 1423 O O . VAL A 1 180 ? -24.105 2.099 33.080 1.00 92.31 180 VAL A O 1
ATOM 1426 N N . ALA A 1 181 ? -23.928 2.002 35.303 1.00 91.44 181 ALA A N 1
ATOM 1427 C CA . ALA A 1 181 ? -22.545 1.512 35.274 1.00 91.44 181 ALA A CA 1
ATOM 1428 C C . ALA A 1 181 ? -22.380 0.204 34.462 1.00 91.44 181 ALA A C 1
ATOM 1430 O O . ALA A 1 181 ? -21.350 -0.022 33.828 1.00 91.44 181 ALA A O 1
ATOM 1431 N N . ARG A 1 182 ? -23.406 -0.658 34.453 1.00 92.12 182 ARG A N 1
ATOM 1432 C CA . ARG A 1 182 ? -23.482 -1.890 33.651 1.00 92.12 182 ARG A CA 1
ATOM 1433 C C . ARG A 1 182 ? -23.701 -1.614 32.160 1.00 92.12 182 ARG A C 1
ATOM 1435 O O . ARG A 1 182 ? -23.265 -2.416 31.334 1.00 92.12 182 ARG A O 1
ATOM 1442 N N . HIS A 1 183 ? -24.395 -0.533 31.811 1.00 94.31 183 HIS A N 1
ATOM 1443 C CA . HIS A 1 183 ? -24.538 -0.063 30.435 1.00 94.31 183 HIS A CA 1
ATOM 1444 C C . HIS A 1 183 ? -23.222 0.541 29.935 1.00 94.31 183 HIS A C 1
ATOM 1446 O O . HIS A 1 183 ? -22.711 0.100 28.909 1.00 94.31 183 HIS A O 1
ATOM 1452 N N . ASP A 1 184 ? -22.631 1.453 30.707 1.00 94.75 184 ASP A N 1
ATOM 1453 C CA . ASP A 1 184 ? -21.365 2.120 30.390 1.00 94.75 184 ASP A CA 1
ATOM 1454 C C . ASP A 1 184 ? -20.237 1.096 30.173 1.00 94.75 184 ASP A C 1
ATOM 1456 O O . ASP A 1 184 ? -19.474 1.201 29.216 1.00 94.75 184 ASP A O 1
ATOM 1460 N N . LEU A 1 185 ? -20.175 0.042 31.000 1.00 94.88 185 LEU A N 1
ATOM 1461 C CA . LEU A 1 185 ? -19.212 -1.051 30.827 1.00 94.88 185 LEU A CA 1
ATOM 1462 C C . LEU A 1 185 ? -19.378 -1.781 29.480 1.00 94.88 185 LEU A C 1
ATOM 1464 O O . LEU A 1 185 ? -18.382 -2.075 28.827 1.00 94.88 185 LEU A O 1
ATOM 1468 N N . LYS A 1 186 ? -20.617 -2.022 29.028 1.00 95.25 186 LYS A N 1
ATOM 1469 C CA . LYS A 1 186 ? -20.885 -2.641 27.714 1.00 95.25 186 LYS A CA 1
ATOM 1470 C C . LYS A 1 186 ? -20.523 -1.715 26.552 1.00 95.25 186 LYS A C 1
ATOM 1472 O O . LYS A 1 186 ? -20.131 -2.206 25.497 1.00 95.25 186 LYS A O 1
ATOM 1477 N N . GLU A 1 187 ? -20.672 -0.399 26.717 1.00 95.88 187 GLU A N 1
ATOM 1478 C CA . GLU A 1 187 ? -20.209 0.566 25.712 1.00 95.88 187 GLU A CA 1
ATOM 1479 C C . GLU A 1 187 ? -18.677 0.602 25.639 1.00 95.88 187 GLU A C 1
ATOM 1481 O O . GLU A 1 187 ? -18.130 0.633 24.539 1.00 95.88 187 GLU A O 1
ATOM 1486 N N . VAL A 1 188 ? -17.979 0.515 26.778 1.00 95.38 188 VAL A N 1
ATOM 1487 C CA . VAL A 1 188 ? -16.510 0.393 26.822 1.00 95.38 188 VAL A CA 1
ATOM 1488 C C . VAL A 1 188 ? -16.035 -0.902 26.156 1.00 95.38 188 VAL A C 1
ATOM 1490 O O . VAL A 1 188 ? -15.161 -0.831 25.295 1.00 95.38 188 VAL A O 1
ATOM 1493 N N . ASP A 1 189 ? -16.645 -2.052 26.465 1.00 94.06 189 ASP A N 1
ATOM 1494 C CA . ASP A 1 189 ? -16.313 -3.334 25.820 1.00 94.06 189 ASP A CA 1
ATOM 1495 C C . ASP A 1 189 ? -16.472 -3.254 24.284 1.00 94.06 189 ASP A C 1
ATOM 1497 O O . ASP A 1 189 ? -15.608 -3.710 23.533 1.00 94.06 189 ASP A O 1
ATOM 1501 N N . ALA A 1 190 ? -17.547 -2.619 23.796 1.00 95.56 190 ALA A N 1
ATOM 1502 C CA . ALA A 1 190 ? -17.786 -2.427 22.363 1.00 95.56 190 ALA A CA 1
ATOM 1503 C C . ALA A 1 190 ? -16.786 -1.455 21.702 1.00 95.56 190 ALA A C 1
ATOM 1505 O O . ALA A 1 190 ? -16.400 -1.654 20.547 1.00 95.56 190 ALA A O 1
ATOM 1506 N N . LEU A 1 191 ? -16.343 -0.417 22.421 1.00 95.00 191 LEU A N 1
ATOM 1507 C CA . LEU A 1 191 ? -15.303 0.502 21.951 1.00 95.00 191 LEU A CA 1
ATOM 1508 C C . LEU A 1 191 ? -13.929 -0.179 21.874 1.00 95.00 191 LEU A C 1
ATOM 1510 O O . LEU A 1 191 ? -13.193 0.063 20.918 1.00 95.00 191 LEU A O 1
ATOM 1514 N N . ASP A 1 192 ? -13.591 -1.055 22.823 1.00 95.25 192 ASP A N 1
ATOM 1515 C CA . ASP A 1 192 ? -12.351 -1.840 22.781 1.00 95.25 192 ASP A CA 1
ATOM 1516 C C . ASP A 1 192 ? -12.339 -2.825 21.591 1.00 95.25 192 ASP A C 1
ATOM 1518 O O . ASP A 1 192 ? -11.305 -2.983 20.929 1.00 95.25 192 ASP A O 1
ATOM 1522 N N . GLU A 1 193 ? -13.485 -3.424 21.238 1.00 96.12 193 GLU A N 1
ATOM 1523 C CA . GLU A 1 193 ? -13.628 -4.212 20.002 1.00 96.12 193 GLU A CA 1
ATOM 1524 C C . GLU A 1 193 ? -13.418 -3.357 18.735 1.00 96.12 193 GLU A C 1
ATOM 1526 O O . GLU A 1 193 ? -12.662 -3.763 17.843 1.00 96.12 193 GLU A O 1
ATOM 1531 N N . GLU A 1 194 ? -14.015 -2.158 18.659 1.00 96.94 194 GLU A N 1
ATOM 1532 C CA . GLU A 1 194 ? -13.833 -1.236 17.525 1.00 96.94 194 GLU A CA 1
ATOM 1533 C C . GLU A 1 194 ? -12.370 -0.769 17.395 1.00 96.94 194 GLU A C 1
ATOM 1535 O O . GLU A 1 194 ? -11.812 -0.764 16.293 1.00 96.94 194 GLU A O 1
ATOM 1540 N N . ILE A 1 195 ? -11.702 -0.453 18.510 1.00 94.50 195 ILE A N 1
ATOM 1541 C CA . ILE A 1 195 ? -10.271 -0.116 18.538 1.00 94.50 195 ILE A CA 1
ATOM 1542 C C . ILE A 1 195 ? -9.437 -1.285 17.994 1.00 94.50 195 ILE A C 1
ATOM 1544 O O . ILE A 1 195 ? -8.582 -1.077 17.128 1.00 94.50 195 ILE A O 1
ATOM 1548 N N . ALA A 1 196 ? -9.709 -2.520 18.425 1.00 96.38 196 ALA A N 1
ATOM 1549 C CA . ALA A 1 196 ? -8.989 -3.703 17.953 1.00 96.38 196 ALA A CA 1
ATOM 1550 C C . ALA A 1 196 ? -9.218 -4.000 16.454 1.00 96.38 196 ALA A C 1
ATOM 1552 O O . ALA A 1 196 ? -8.311 -4.501 15.775 1.00 96.38 196 ALA A O 1
ATOM 1553 N N . ASP A 1 197 ? -10.408 -3.713 15.917 1.00 97.50 197 ASP A N 1
ATOM 1554 C CA . ASP A 1 197 ? -10.710 -3.775 14.479 1.00 97.50 197 ASP A CA 1
ATOM 1555 C C . ASP A 1 197 ? -9.934 -2.692 13.702 1.00 97.50 197 ASP A C 1
ATOM 1557 O O . ASP A 1 197 ? -9.285 -2.990 12.688 1.00 97.50 197 ASP A O 1
ATOM 1561 N N . LEU A 1 198 ? -9.924 -1.449 14.196 1.00 96.31 198 LEU A N 1
ATOM 1562 C CA . LEU A 1 198 ? -9.203 -0.323 13.591 1.00 96.31 198 LEU A CA 1
ATOM 1563 C C . LEU A 1 198 ? -7.683 -0.542 13.578 1.00 96.31 198 LEU A C 1
ATOM 1565 O O . LEU A 1 198 ? -7.039 -0.278 12.556 1.00 96.31 198 LEU A O 1
ATOM 1569 N N . GLU A 1 199 ? -7.100 -1.082 14.652 1.00 97.12 199 GLU A N 1
ATOM 1570 C CA . GLU A 1 199 ? -5.681 -1.457 14.698 1.00 97.12 199 GLU A CA 1
ATOM 1571 C C . GLU A 1 199 ? -5.345 -2.531 13.651 1.00 97.12 199 GLU A C 1
ATOM 1573 O O . GLU A 1 199 ? -4.380 -2.379 12.892 1.00 97.12 199 GLU A O 1
ATOM 1578 N N . ARG A 1 200 ? -6.179 -3.574 13.518 1.00 97.88 200 ARG A N 1
ATOM 1579 C CA . ARG A 1 200 ? -6.023 -4.603 12.471 1.00 97.88 200 ARG A CA 1
ATOM 1580 C C . ARG A 1 200 ? -6.103 -4.007 11.062 1.00 97.88 200 ARG A C 1
ATOM 1582 O O . ARG A 1 200 ? -5.264 -4.325 10.211 1.00 97.88 200 ARG A O 1
ATOM 1589 N N . MET A 1 201 ? -7.046 -3.098 10.808 1.00 96.56 201 MET A N 1
ATOM 1590 C CA . MET A 1 201 ? -7.144 -2.382 9.529 1.00 96.56 201 MET A CA 1
ATOM 1591 C C . MET A 1 201 ? -5.922 -1.492 9.252 1.00 96.56 201 MET A C 1
ATOM 1593 O O . MET A 1 201 ? -5.475 -1.398 8.103 1.00 96.56 201 MET A O 1
ATOM 1597 N N . LEU A 1 202 ? -5.366 -0.844 10.277 1.00 95.88 202 LEU A N 1
ATOM 1598 C CA . LEU A 1 202 ? -4.186 0.013 10.166 1.00 95.88 202 LEU A CA 1
ATOM 1599 C C . LEU A 1 202 ? -2.929 -0.799 9.822 1.00 95.88 202 LEU A C 1
ATOM 1601 O O . LEU A 1 202 ? -2.184 -0.408 8.920 1.00 95.88 202 LEU A O 1
ATOM 1605 N N . VAL A 1 203 ? -2.728 -1.958 10.459 1.00 97.31 203 VAL A N 1
ATOM 1606 C CA . VAL A 1 203 ? -1.635 -2.891 10.126 1.00 97.31 203 VAL A CA 1
ATOM 1607 C C . VAL A 1 203 ? -1.753 -3.381 8.678 1.00 97.31 203 VAL A C 1
ATOM 1609 O O . VAL A 1 203 ? -0.778 -3.312 7.926 1.00 97.31 203 VAL A O 1
ATOM 1612 N N . ALA A 1 204 ? -2.951 -3.784 8.240 1.00 97.00 204 ALA A N 1
ATOM 1613 C CA . ALA A 1 204 ? -3.186 -4.217 6.860 1.00 97.00 204 ALA A CA 1
ATOM 1614 C C . ALA A 1 204 ? -2.909 -3.101 5.830 1.00 97.00 204 ALA A C 1
ATOM 1616 O O . ALA A 1 204 ? -2.286 -3.346 4.792 1.00 97.00 204 ALA A O 1
ATOM 1617 N N . LYS A 1 205 ? -3.311 -1.853 6.121 1.00 96.81 205 LYS A N 1
ATOM 1618 C CA . LYS A 1 205 ? -3.002 -0.687 5.273 1.00 96.81 205 LYS A CA 1
ATOM 1619 C C . LYS A 1 205 ? -1.498 -0.398 5.206 1.00 96.81 205 LYS A C 1
ATOM 1621 O O . LYS A 1 205 ? -1.005 -0.129 4.110 1.00 96.81 205 LYS A O 1
ATOM 1626 N N . LYS A 1 206 ? -0.766 -0.494 6.324 1.00 96.00 206 LYS A N 1
ATOM 1627 C CA . LYS A 1 206 ? 0.702 -0.336 6.351 1.00 96.00 206 LYS A CA 1
ATOM 1628 C C . LYS A 1 206 ? 1.400 -1.401 5.501 1.00 96.00 206 LYS A C 1
ATOM 1630 O O . LYS A 1 206 ? 2.200 -1.048 4.640 1.00 96.00 206 LYS A O 1
ATOM 1635 N N . ALA A 1 207 ? 1.028 -2.674 5.649 1.00 97.38 207 ALA A N 1
ATOM 1636 C CA . ALA A 1 207 ? 1.573 -3.761 4.830 1.00 97.38 207 ALA A CA 1
ATOM 1637 C C . ALA A 1 207 ? 1.314 -3.548 3.324 1.00 97.38 207 ALA A C 1
ATOM 1639 O O . ALA A 1 207 ? 2.216 -3.726 2.504 1.00 97.38 207 ALA A O 1
ATOM 1640 N N . LYS A 1 208 ? 0.108 -3.091 2.946 1.00 97.12 208 LYS A N 1
ATOM 1641 C CA . LYS A 1 208 ? -0.212 -2.752 1.548 1.00 97.12 208 LYS A CA 1
ATOM 1642 C C . LYS A 1 208 ? 0.613 -1.569 1.023 1.00 97.12 208 LYS A C 1
ATOM 1644 O O . LYS A 1 208 ? 1.055 -1.618 -0.123 1.00 97.12 208 LYS A O 1
ATOM 1649 N N . ARG A 1 209 ? 0.830 -0.523 1.833 1.00 95.38 209 ARG A N 1
ATOM 1650 C CA . ARG A 1 209 ? 1.681 0.625 1.465 1.00 95.38 209 ARG A CA 1
ATOM 1651 C C . ARG A 1 209 ? 3.117 0.176 1.194 1.00 95.38 209 ARG A C 1
ATOM 1653 O O . ARG A 1 209 ? 3.665 0.536 0.158 1.00 95.38 209 ARG A O 1
ATOM 1660 N N . GLU A 1 210 ? 3.686 -0.647 2.070 1.00 97.06 210 GLU A N 1
ATOM 1661 C CA . GLU A 1 210 ? 5.055 -1.146 1.912 1.00 97.06 210 GLU A CA 1
ATOM 1662 C C . GLU A 1 210 ? 5.199 -2.041 0.668 1.00 97.06 210 GLU A C 1
ATOM 1664 O O . GLU A 1 210 ? 6.156 -1.907 -0.095 1.00 97.06 210 GLU A O 1
ATOM 1669 N N . GLY A 1 211 ? 4.201 -2.882 0.373 1.00 96.00 211 GLY A N 1
ATOM 1670 C CA . GLY A 1 211 ? 4.148 -3.635 -0.886 1.00 96.00 211 GLY A CA 1
ATOM 1671 C C . GLY A 1 211 ? 4.155 -2.732 -2.129 1.00 96.00 211 GLY A C 1
ATOM 1672 O O . GLY A 1 211 ? 4.908 -2.982 -3.070 1.00 96.00 211 GLY A O 1
ATOM 1673 N N . LEU A 1 212 ? 3.373 -1.644 -2.119 1.00 96.62 212 LEU A N 1
ATOM 1674 C CA . LEU A 1 212 ? 3.350 -0.661 -3.210 1.00 96.62 212 LEU A CA 1
ATOM 1675 C C . LEU A 1 212 ? 4.676 0.104 -3.341 1.00 96.62 212 LEU A C 1
ATOM 1677 O O . LEU A 1 212 ? 5.150 0.290 -4.460 1.00 96.62 212 LEU A O 1
ATOM 1681 N N . LYS A 1 213 ? 5.306 0.500 -2.227 1.00 95.88 213 LYS A N 1
ATOM 1682 C CA . LYS A 1 213 ? 6.617 1.171 -2.223 1.00 95.88 213 LYS A CA 1
ATOM 1683 C C . LYS A 1 213 ? 7.693 0.301 -2.879 1.00 95.88 213 LYS A C 1
ATOM 1685 O O . LYS A 1 213 ? 8.428 0.772 -3.748 1.00 95.88 213 LYS A O 1
ATOM 1690 N N . ASN A 1 214 ? 7.730 -0.987 -2.536 1.00 96.69 214 ASN A N 1
ATOM 1691 C CA . ASN A 1 214 ? 8.656 -1.944 -3.144 1.00 96.69 214 ASN A CA 1
ATOM 1692 C C . ASN A 1 214 ? 8.363 -2.182 -4.638 1.00 96.69 214 ASN A C 1
ATOM 1694 O O . ASN A 1 214 ? 9.297 -2.225 -5.438 1.00 96.69 214 ASN A O 1
ATOM 1698 N N . ALA A 1 215 ? 7.090 -2.254 -5.044 1.00 96.75 215 ALA A N 1
ATOM 1699 C CA . ALA A 1 215 ? 6.718 -2.365 -6.458 1.00 96.75 215 ALA A CA 1
ATOM 1700 C C . ALA A 1 215 ? 7.142 -1.131 -7.282 1.00 96.75 215 ALA A C 1
ATOM 1702 O O . ALA A 1 215 ? 7.703 -1.280 -8.367 1.00 96.75 215 ALA A O 1
ATOM 1703 N N . ILE A 1 216 ? 6.943 0.083 -6.751 1.00 96.06 216 ILE A N 1
ATOM 1704 C CA . ILE A 1 216 ? 7.390 1.335 -7.386 1.00 96.06 216 ILE A CA 1
ATOM 1705 C C . ILE A 1 216 ? 8.912 1.339 -7.558 1.00 96.06 216 ILE A C 1
ATOM 1707 O O . ILE A 1 216 ? 9.396 1.667 -8.639 1.00 96.06 216 ILE A O 1
ATOM 1711 N N . LYS A 1 217 ? 9.670 0.917 -6.538 1.00 97.06 217 LYS A N 1
ATOM 1712 C CA . LYS A 1 217 ? 11.133 0.822 -6.623 1.00 97.06 217 LYS A CA 1
ATOM 1713 C C . LYS A 1 217 ? 11.589 -0.100 -7.761 1.00 97.06 217 LYS A C 1
ATOM 1715 O O . LYS A 1 217 ? 12.394 0.317 -8.587 1.00 97.06 217 LYS A O 1
ATOM 1720 N N . ILE A 1 218 ? 11.010 -1.300 -7.866 1.00 97.25 218 ILE A N 1
ATOM 1721 C CA . ILE A 1 218 ? 11.311 -2.255 -8.949 1.00 97.25 218 ILE A CA 1
ATOM 1722 C C . ILE A 1 218 ? 11.012 -1.646 -10.332 1.00 97.25 218 ILE A C 1
ATOM 1724 O O . ILE A 1 218 ? 11.792 -1.830 -11.268 1.00 97.25 218 ILE A O 1
ATOM 1728 N N . LEU A 1 219 ? 9.916 -0.891 -10.470 1.00 96.19 219 LEU A N 1
ATOM 1729 C CA . LEU A 1 219 ? 9.575 -0.199 -11.718 1.00 96.19 219 LEU A CA 1
ATOM 1730 C C . LEU A 1 219 ? 10.567 0.924 -12.062 1.00 96.19 219 LEU A C 1
ATOM 1732 O O . LEU A 1 219 ? 10.927 1.067 -13.230 1.00 96.19 219 LEU A O 1
ATOM 1736 N N . VAL A 1 220 ? 11.038 1.693 -11.075 1.00 96.19 220 VAL A N 1
ATOM 1737 C CA . VAL A 1 220 ? 12.052 2.748 -11.267 1.00 96.19 220 VAL A CA 1
ATOM 1738 C C . VAL A 1 220 ? 13.403 2.153 -11.677 1.00 96.19 220 VAL A C 1
ATOM 1740 O O . VAL A 1 220 ? 14.015 2.632 -12.638 1.00 96.19 220 VAL A O 1
ATOM 1743 N N . ASP A 1 221 ? 13.835 1.073 -11.023 1.00 96.31 221 ASP A N 1
ATOM 1744 C CA . ASP A 1 221 ? 15.061 0.344 -11.372 1.00 96.31 221 ASP A CA 1
ATOM 1745 C C . ASP A 1 221 ? 14.960 -0.240 -12.798 1.00 96.31 221 ASP A C 1
ATOM 1747 O O . ASP A 1 221 ? 15.861 -0.075 -13.626 1.00 96.31 221 ASP A O 1
ATOM 1751 N N . GLY A 1 222 ? 13.819 -0.855 -13.136 1.00 95.81 222 GLY A N 1
ATOM 1752 C CA . GLY A 1 222 ? 13.536 -1.393 -14.470 1.00 95.81 222 GLY A CA 1
ATOM 1753 C C . GLY A 1 222 ? 13.512 -0.326 -15.570 1.00 95.81 222 GLY A C 1
ATOM 1754 O O . GLY A 1 222 ? 14.133 -0.504 -16.622 1.00 95.81 222 GLY A O 1
ATOM 1755 N N . ALA A 1 223 ? 12.857 0.813 -15.325 1.00 94.38 223 ALA A N 1
ATOM 1756 C CA . ALA A 1 223 ? 12.826 1.945 -16.250 1.00 94.38 223 ALA A CA 1
ATOM 1757 C C . ALA A 1 223 ? 14.223 2.552 -16.467 1.00 94.38 223 ALA A C 1
ATOM 1759 O O . ALA A 1 223 ? 14.571 2.912 -17.594 1.00 94.38 223 ALA A O 1
ATOM 1760 N N . SER A 1 224 ? 15.044 2.613 -15.416 1.00 95.69 224 SER A N 1
ATOM 1761 C CA . SER A 1 224 ? 16.425 3.105 -15.487 1.00 95.69 224 SER A CA 1
ATOM 1762 C C . SER A 1 224 ? 17.313 2.186 -16.331 1.00 95.69 224 SER A C 1
ATOM 1764 O O . SER A 1 224 ? 18.012 2.662 -17.227 1.00 95.69 224 SER A O 1
ATOM 1766 N N . ASN A 1 225 ? 17.210 0.869 -16.130 1.00 96.38 225 ASN A N 1
ATOM 1767 C CA . ASN A 1 225 ? 17.911 -0.130 -16.942 1.00 96.38 225 ASN A CA 1
ATOM 1768 C C . ASN A 1 225 ? 17.477 -0.085 -18.418 1.00 96.38 225 ASN A C 1
ATOM 1770 O O . ASN A 1 225 ? 18.322 -0.074 -19.312 1.00 96.38 225 ASN A O 1
ATOM 1774 N N . SER A 1 226 ? 16.169 0.011 -18.684 1.00 95.88 226 SER A N 1
ATOM 1775 C CA . SER A 1 226 ? 15.620 0.135 -20.044 1.00 95.88 226 SER A CA 1
ATOM 1776 C C . SER A 1 226 ? 16.102 1.411 -20.749 1.00 95.88 226 SER A C 1
ATOM 1778 O O . SER A 1 226 ? 16.527 1.376 -21.905 1.00 95.88 226 SER A O 1
ATOM 1780 N N . ARG A 1 227 ? 16.134 2.540 -20.028 1.00 96.12 227 ARG A N 1
ATOM 1781 C CA . ARG A 1 227 ? 16.679 3.809 -20.529 1.00 96.12 227 ARG A CA 1
ATOM 1782 C C . ARG A 1 227 ? 18.167 3.703 -20.864 1.00 96.12 227 ARG A C 1
ATOM 1784 O O . ARG A 1 227 ? 18.582 4.239 -21.889 1.00 96.12 227 ARG A O 1
ATOM 1791 N N . GLN A 1 228 ? 18.960 3.035 -20.027 1.00 97.50 228 GLN A N 1
ATOM 1792 C CA . GLN A 1 228 ? 20.386 2.846 -20.290 1.00 97.50 228 GLN A CA 1
ATOM 1793 C C . GLN A 1 228 ? 20.606 1.980 -21.539 1.00 97.50 228 GLN A C 1
ATOM 1795 O O . GLN A 1 228 ? 21.329 2.397 -22.441 1.00 97.50 228 GLN A O 1
ATOM 1800 N N . ALA A 1 229 ? 19.887 0.858 -21.658 1.00 97.31 229 ALA A N 1
ATOM 1801 C CA . ALA A 1 229 ? 19.929 -0.001 -22.842 1.00 97.31 229 ALA A CA 1
ATOM 1802 C C . ALA A 1 229 ? 19.534 0.741 -24.135 1.00 97.31 229 ALA A C 1
ATOM 1804 O O . ALA A 1 229 ? 20.163 0.542 -25.174 1.00 97.31 229 ALA A O 1
ATOM 1805 N N . PHE A 1 230 ? 18.543 1.641 -24.080 1.00 96.44 230 PHE A N 1
ATOM 1806 C CA . PHE A 1 230 ? 18.179 2.491 -25.218 1.00 96.44 230 PHE A CA 1
ATOM 1807 C C . PHE A 1 230 ? 19.307 3.457 -25.617 1.00 96.44 230 PHE A C 1
ATOM 1809 O O . PHE A 1 230 ? 19.618 3.582 -26.800 1.00 96.44 230 PHE A O 1
ATOM 1816 N N . VAL A 1 231 ? 19.947 4.116 -24.644 1.00 97.69 231 VAL A N 1
ATOM 1817 C CA . VAL A 1 231 ? 21.079 5.029 -24.892 1.00 97.69 231 VAL A CA 1
ATOM 1818 C C . VAL A 1 231 ? 22.279 4.286 -25.490 1.00 97.69 231 VAL A C 1
ATOM 1820 O O . VAL A 1 231 ? 22.971 4.834 -26.348 1.00 97.69 231 VAL A O 1
ATOM 1823 N N . ASP A 1 232 ? 22.525 3.045 -25.073 1.00 97.81 232 ASP A N 1
ATOM 1824 C CA . ASP A 1 232 ? 23.595 2.218 -25.634 1.00 97.81 232 ASP A CA 1
ATOM 1825 C C . ASP A 1 232 ? 23.273 1.754 -27.063 1.00 97.81 232 ASP A C 1
ATOM 1827 O O . ASP A 1 232 ? 24.098 1.935 -27.958 1.00 97.81 232 ASP A O 1
ATOM 1831 N N . ALA A 1 233 ? 22.039 1.319 -27.332 1.00 97.25 233 ALA A N 1
ATOM 1832 C CA . ALA A 1 233 ? 21.591 1.018 -28.693 1.00 97.25 233 ALA A CA 1
ATOM 1833 C C . ALA A 1 233 ? 21.661 2.246 -29.632 1.00 97.25 233 ALA A C 1
ATOM 1835 O O . ALA A 1 233 ? 22.049 2.121 -30.795 1.00 97.25 233 ALA A O 1
ATOM 1836 N N . GLU A 1 234 ? 21.345 3.451 -29.142 1.00 97.94 234 GLU A N 1
ATOM 1837 C CA . GLU A 1 234 ? 21.486 4.705 -29.901 1.00 97.94 234 GLU A CA 1
ATOM 1838 C C . GLU A 1 234 ? 22.956 4.994 -30.269 1.00 97.94 234 GLU A C 1
ATOM 1840 O O . GLU A 1 234 ? 23.247 5.456 -31.379 1.00 97.94 234 GLU A O 1
ATOM 1845 N N . ARG A 1 235 ? 23.900 4.705 -29.360 1.00 98.19 235 ARG A N 1
ATOM 1846 C CA . ARG A 1 235 ? 25.348 4.824 -29.616 1.00 98.19 235 ARG A CA 1
ATOM 1847 C C . ARG A 1 235 ? 25.808 3.825 -30.674 1.00 98.19 235 ARG A C 1
ATOM 1849 O O . ARG A 1 235 ? 26.518 4.228 -31.596 1.00 98.19 235 ARG A O 1
ATOM 1856 N N . ASP A 1 236 ? 25.370 2.572 -30.582 1.00 98.31 236 ASP A N 1
ATOM 1857 C CA . ASP A 1 236 ? 25.721 1.524 -31.543 1.00 98.31 236 ASP A CA 1
ATOM 1858 C C . ASP A 1 236 ? 25.204 1.847 -32.952 1.00 98.31 236 ASP A C 1
ATOM 1860 O O . ASP A 1 236 ? 25.961 1.767 -33.920 1.00 98.31 236 ASP A O 1
ATOM 1864 N N . VAL A 1 237 ? 23.955 2.311 -33.082 1.00 97.88 237 VAL A N 1
ATOM 1865 C CA . VAL A 1 237 ? 23.383 2.745 -34.371 1.00 97.88 237 VAL A CA 1
ATOM 1866 C C . VAL A 1 237 ? 24.180 3.905 -34.981 1.00 97.88 237 VAL A C 1
ATOM 1868 O O . VAL A 1 237 ? 24.502 3.868 -36.171 1.00 97.88 237 VAL A O 1
ATOM 1871 N N . ARG A 1 238 ? 24.567 4.911 -34.182 1.00 98.12 238 ARG A N 1
ATOM 1872 C CA . ARG A 1 238 ? 25.433 6.012 -34.651 1.00 98.12 238 ARG A CA 1
ATOM 1873 C C . ARG A 1 238 ? 26.798 5.512 -35.120 1.00 98.12 238 ARG A C 1
ATOM 1875 O O . ARG A 1 238 ? 27.283 5.943 -36.163 1.00 98.12 238 ARG A O 1
ATOM 1882 N N . LEU A 1 239 ? 27.408 4.595 -34.372 1.00 98.25 239 LEU A N 1
ATOM 1883 C CA . LEU A 1 239 ? 28.710 4.016 -34.699 1.00 98.25 239 LEU A CA 1
ATOM 1884 C C . LEU A 1 239 ? 28.657 3.157 -35.975 1.00 98.25 239 LEU A C 1
ATOM 1886 O O . LEU A 1 239 ? 29.609 3.168 -36.756 1.00 98.25 239 LEU A O 1
ATOM 1890 N N . ILE A 1 240 ? 27.542 2.465 -36.229 1.00 98.12 240 ILE A N 1
ATOM 1891 C CA . ILE A 1 240 ? 27.290 1.753 -37.490 1.00 98.12 240 ILE A CA 1
ATOM 1892 C C . ILE A 1 240 ? 27.163 2.740 -38.663 1.00 98.12 240 ILE A C 1
ATOM 1894 O O . ILE A 1 240 ? 27.784 2.499 -39.698 1.00 98.12 240 ILE A O 1
ATOM 1898 N N . SER A 1 241 ? 26.444 3.863 -38.506 1.00 97.94 241 SER A N 1
ATOM 1899 C CA . SER A 1 241 ? 26.342 4.903 -39.553 1.00 97.94 241 SER A CA 1
ATOM 1900 C C . SER A 1 241 ? 27.714 5.460 -39.933 1.00 97.94 241 SER A C 1
ATOM 1902 O O . SER A 1 241 ? 28.099 5.405 -41.097 1.00 97.94 241 SER A O 1
ATOM 1904 N N . LEU A 1 242 ? 28.509 5.874 -38.940 1.00 98.25 242 LEU A N 1
ATOM 1905 C CA . LEU A 1 242 ? 29.852 6.418 -39.166 1.00 98.25 242 LEU A CA 1
ATOM 1906 C C . LEU A 1 242 ? 30.795 5.410 -39.842 1.00 98.25 242 LEU A C 1
ATOM 1908 O O . LEU A 1 242 ? 31.612 5.789 -40.678 1.00 98.25 242 LEU A O 1
ATOM 1912 N N . ARG A 1 243 ? 30.685 4.114 -39.515 1.00 98.06 243 ARG A N 1
ATOM 1913 C CA . ARG A 1 243 ? 31.446 3.056 -40.201 1.00 98.06 243 ARG A CA 1
ATOM 1914 C C . ARG A 1 243 ? 31.005 2.861 -41.650 1.00 98.06 243 ARG A C 1
ATOM 1916 O O . ARG A 1 243 ? 31.856 2.583 -42.487 1.00 98.06 243 ARG A O 1
ATOM 1923 N N . LYS A 1 244 ? 29.708 2.999 -41.943 1.00 98.38 244 LYS A N 1
ATOM 1924 C CA . LYS A 1 244 ? 29.169 2.928 -43.307 1.00 98.38 244 LYS A CA 1
ATOM 1925 C C . LYS A 1 244 ? 29.658 4.106 -44.151 1.00 98.38 244 LYS A C 1
ATOM 1927 O O . LYS A 1 244 ? 30.210 3.880 -45.219 1.00 98.38 244 LYS A O 1
ATOM 1932 N N . GLU A 1 245 ? 29.547 5.326 -43.632 1.00 98.31 245 GLU A N 1
ATOM 1933 C CA . GLU A 1 245 ? 30.055 6.550 -44.273 1.00 98.31 245 GLU A CA 1
ATOM 1934 C C . GLU A 1 245 ? 31.570 6.459 -44.545 1.00 98.31 245 GLU A C 1
ATOM 1936 O O . GLU A 1 245 ? 32.036 6.787 -45.633 1.00 98.31 245 GLU A O 1
ATOM 1941 N N . ALA A 1 246 ? 32.348 5.938 -43.589 1.00 98.06 246 ALA A N 1
ATOM 1942 C CA . ALA A 1 246 ? 33.781 5.712 -43.779 1.00 98.06 246 ALA A CA 1
ATOM 1943 C C . ALA A 1 246 ? 34.093 4.638 -44.840 1.00 98.06 246 ALA A C 1
ATOM 1945 O O . ALA A 1 246 ? 35.079 4.777 -45.558 1.00 98.06 246 ALA A O 1
ATOM 1946 N N . ALA A 1 247 ? 33.280 3.582 -44.953 1.00 98.00 247 ALA A N 1
ATOM 1947 C CA . ALA A 1 247 ? 33.452 2.553 -45.979 1.00 98.00 247 ALA A CA 1
ATOM 1948 C C . ALA A 1 247 ? 33.142 3.087 -47.390 1.00 98.00 247 ALA A C 1
ATOM 1950 O O . ALA A 1 247 ? 33.911 2.831 -48.311 1.00 98.00 247 ALA A O 1
ATOM 1951 N N . GLU A 1 248 ? 32.082 3.888 -47.539 1.00 98.12 248 GLU A N 1
ATOM 1952 C CA . GLU A 1 248 ? 31.722 4.556 -48.802 1.00 98.12 248 GLU A CA 1
ATOM 1953 C C . GLU A 1 248 ? 32.842 5.501 -49.281 1.00 98.12 248 GLU A C 1
ATOM 1955 O O . GLU A 1 248 ? 33.201 5.493 -50.457 1.00 98.12 248 GLU A O 1
ATOM 1960 N N . LEU A 1 249 ? 33.471 6.247 -48.363 1.00 98.12 249 LEU A N 1
ATOM 1961 C CA . LEU A 1 249 ? 34.631 7.096 -48.675 1.00 98.12 249 LEU A CA 1
ATOM 1962 C C . LEU A 1 249 ? 35.884 6.296 -49.076 1.00 98.12 249 LEU A C 1
ATOM 1964 O O . LEU A 1 249 ? 36.683 6.776 -49.882 1.00 98.12 249 LEU A O 1
ATOM 1968 N N . VAL A 1 250 ? 36.085 5.096 -48.519 1.00 98.25 250 VAL A N 1
ATOM 1969 C CA . VAL A 1 250 ? 37.196 4.212 -48.917 1.00 98.25 250 VAL A CA 1
ATOM 1970 C C . VAL A 1 250 ? 36.970 3.668 -50.328 1.00 98.25 250 VAL A C 1
ATOM 1972 O O . VAL A 1 250 ? 37.892 3.729 -51.136 1.00 98.25 250 VAL A O 1
ATOM 1975 N N . GLU A 1 251 ? 35.753 3.224 -50.651 1.00 98.19 251 GLU A N 1
ATOM 1976 C CA . GLU A 1 251 ? 35.385 2.751 -51.995 1.00 98.19 251 GLU A CA 1
ATOM 1977 C C . GLU A 1 251 ? 35.533 3.863 -53.055 1.00 98.19 251 GLU A C 1
ATOM 1979 O O . GLU A 1 251 ? 36.099 3.638 -54.129 1.00 98.19 251 GLU A O 1
ATOM 1984 N N . GLU A 1 252 ? 35.116 5.098 -52.739 1.00 98.38 252 GLU A N 1
ATOM 1985 C CA . GLU A 1 252 ? 35.353 6.263 -53.604 1.00 98.38 252 GLU A CA 1
ATOM 1986 C C . GLU A 1 252 ? 36.858 6.519 -53.804 1.00 98.38 252 GLU A C 1
ATOM 1988 O O . GLU A 1 252 ? 37.318 6.701 -54.936 1.00 98.38 252 GLU A O 1
ATOM 1993 N N . MET A 1 253 ? 37.654 6.482 -52.729 1.00 98.12 253 MET A N 1
ATOM 1994 C CA . MET A 1 253 ? 39.101 6.691 -52.809 1.00 98.12 253 MET A CA 1
ATOM 1995 C C . MET A 1 253 ? 39.793 5.614 -53.660 1.00 98.12 253 MET A C 1
ATOM 1997 O O . MET A 1 253 ? 40.614 5.962 -54.512 1.00 98.12 253 MET A O 1
ATOM 2001 N N . GLU A 1 254 ? 39.448 4.336 -53.488 1.00 98.25 254 GLU A N 1
ATOM 2002 C CA . GLU A 1 254 ? 39.979 3.227 -54.294 1.00 98.25 254 GLU A CA 1
ATOM 2003 C C . GLU A 1 254 ? 39.653 3.418 -55.784 1.00 98.25 254 GLU A C 1
ATOM 2005 O O . GLU A 1 254 ? 40.561 3.399 -56.619 1.00 98.25 254 GLU A O 1
ATOM 2010 N N . SER A 1 255 ? 38.400 3.751 -56.112 1.00 98.06 255 SER A N 1
ATOM 2011 C CA . SER A 1 255 ? 37.967 4.067 -57.481 1.00 98.06 255 SER A CA 1
ATOM 2012 C C . SER A 1 255 ? 38.750 5.241 -58.099 1.00 98.06 255 SER A C 1
ATOM 2014 O O . SER A 1 255 ? 39.221 5.162 -59.240 1.00 98.06 255 SER A O 1
ATOM 2016 N N . THR A 1 256 ? 38.991 6.322 -57.341 1.00 98.31 256 THR A N 1
ATOM 2017 C CA . THR A 1 256 ? 39.824 7.439 -57.834 1.00 98.31 256 THR A CA 1
ATOM 2018 C C . THR A 1 256 ? 41.290 7.052 -58.041 1.00 98.31 256 THR A C 1
ATOM 2020 O O . THR A 1 256 ? 41.932 7.567 -58.963 1.00 98.31 256 THR A O 1
ATOM 2023 N N . TRP A 1 257 ? 41.826 6.130 -57.235 1.00 98.00 257 TRP A N 1
ATOM 2024 C CA . TRP A 1 257 ? 43.196 5.638 -57.369 1.00 98.00 257 TRP A CA 1
ATOM 2025 C C . TRP A 1 257 ? 43.366 4.736 -58.598 1.00 98.00 257 TRP A C 1
ATOM 2027 O O . TRP A 1 257 ? 44.329 4.909 -59.348 1.00 98.00 257 TRP A O 1
ATOM 2037 N N . GLU A 1 258 ? 42.410 3.847 -58.884 1.00 97.81 258 GLU A N 1
ATOM 2038 C CA . GLU A 1 258 ? 42.389 3.056 -60.125 1.00 97.81 258 GLU A CA 1
ATOM 2039 C C . GLU A 1 258 ? 42.280 3.950 -61.374 1.00 97.81 258 GLU A C 1
ATOM 2041 O O . GLU A 1 258 ? 43.018 3.780 -62.355 1.00 97.81 258 GLU A O 1
ATOM 2046 N N . ALA A 1 259 ? 41.420 4.973 -61.324 1.00 97.44 259 ALA A N 1
ATOM 2047 C CA . ALA A 1 259 ? 41.294 5.970 -62.385 1.00 97.44 259 ALA A CA 1
ATOM 2048 C C . ALA A 1 259 ? 42.581 6.799 -62.581 1.00 97.44 259 ALA A C 1
ATOM 2050 O O . ALA A 1 259 ? 42.901 7.203 -63.702 1.00 97.44 259 ALA A O 1
ATOM 2051 N N . LEU A 1 260 ? 43.355 7.051 -61.520 1.00 97.69 260 LEU A N 1
ATOM 2052 C CA . LEU A 1 260 ? 44.669 7.690 -61.625 1.00 97.69 260 LEU A CA 1
ATOM 2053 C C . LEU A 1 260 ? 45.717 6.731 -62.210 1.00 97.69 260 LEU A C 1
ATOM 2055 O O . LEU A 1 260 ? 46.452 7.116 -63.121 1.00 97.69 260 LEU A O 1
ATOM 2059 N N . GLY A 1 261 ? 45.761 5.484 -61.733 1.00 96.81 261 GLY A N 1
ATOM 2060 C CA . GLY A 1 261 ? 46.691 4.453 -62.198 1.00 96.81 261 GLY A CA 1
ATOM 2061 C C . GLY A 1 261 ? 46.554 4.179 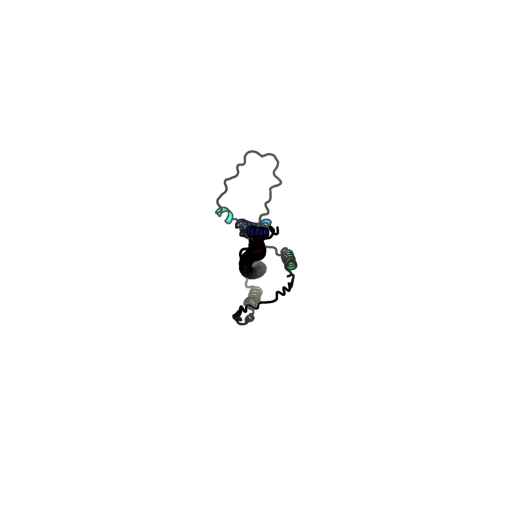-63.696 1.00 96.81 261 GLY A C 1
ATOM 2062 O O . GLY A 1 261 ? 47.540 4.238 -64.428 1.00 96.81 261 GLY A O 1
ATOM 2063 N N . THR A 1 262 ? 45.326 3.994 -64.184 1.00 96.50 262 THR A N 1
ATOM 2064 C CA . THR A 1 262 ? 45.039 3.809 -65.620 1.00 96.50 262 THR A CA 1
ATOM 2065 C C . THR A 1 262 ? 45.486 5.002 -66.475 1.00 96.50 262 THR A C 1
ATOM 2067 O O . THR A 1 262 ? 46.069 4.813 -67.547 1.00 96.50 262 THR A O 1
ATOM 2070 N N . ARG A 1 263 ? 45.291 6.240 -65.996 1.00 96.06 263 ARG A N 1
ATOM 2071 C CA . ARG A 1 263 ? 45.773 7.458 -66.675 1.00 96.06 263 ARG A CA 1
ATOM 2072 C C . ARG A 1 263 ? 47.300 7.546 -66.704 1.00 96.06 263 ARG A C 1
ATOM 2074 O O . ARG A 1 263 ? 47.849 7.962 -67.721 1.00 96.06 263 ARG A O 1
ATOM 2081 N N . LEU A 1 264 ? 47.982 7.142 -65.631 1.00 96.00 264 LEU A N 1
ATOM 2082 C CA . LEU A 1 264 ? 49.446 7.121 -65.567 1.00 96.00 264 LEU A CA 1
ATOM 2083 C C . LEU A 1 264 ? 50.044 6.054 -66.495 1.00 96.00 264 LEU A C 1
ATOM 2085 O O . LEU A 1 264 ? 50.939 6.384 -67.271 1.00 96.00 264 LEU A O 1
ATOM 2089 N N . SER A 1 265 ? 49.522 4.822 -66.499 1.00 95.50 265 SER A N 1
ATOM 2090 C CA . SER A 1 265 ? 49.980 3.772 -67.427 1.00 95.50 265 SER A CA 1
ATOM 2091 C C . SER A 1 265 ? 49.837 4.204 -68.890 1.00 95.50 265 SER A C 1
ATOM 2093 O O . SER A 1 265 ? 50.782 4.078 -69.668 1.00 95.50 265 SER A O 1
ATOM 2095 N N . SER A 1 266 ? 48.698 4.819 -69.237 1.00 95.38 266 SER A N 1
ATOM 2096 C CA . SER A 1 266 ? 48.450 5.395 -70.566 1.00 95.38 266 SER A CA 1
ATOM 2097 C C . SER A 1 266 ? 49.430 6.523 -70.927 1.00 95.38 266 SER A C 1
ATOM 2099 O O . SER A 1 266 ? 49.908 6.589 -72.058 1.00 95.38 266 SER A O 1
ATOM 2101 N N . ALA A 1 267 ? 49.786 7.388 -69.970 1.00 95.19 267 ALA A N 1
ATOM 2102 C CA . ALA A 1 267 ? 50.703 8.506 -70.201 1.00 95.19 267 ALA A CA 1
ATOM 2103 C C . ALA A 1 267 ? 52.174 8.080 -70.374 1.00 95.19 267 ALA A C 1
ATOM 2105 O O . ALA A 1 267 ? 52.904 8.716 -71.133 1.00 95.19 267 ALA A O 1
ATOM 2106 N N . PHE A 1 268 ? 52.614 7.026 -69.679 1.00 95.12 268 PHE A N 1
ATOM 2107 C CA . PHE A 1 268 ? 54.007 6.561 -69.702 1.00 95.12 268 PHE A CA 1
ATOM 2108 C C . PHE A 1 268 ? 54.277 5.402 -70.673 1.00 95.12 268 PHE A C 1
ATOM 2110 O O . PHE A 1 268 ? 55.429 4.995 -70.815 1.00 95.12 268 PHE A O 1
ATOM 2117 N N . GLY A 1 269 ? 53.255 4.881 -71.358 1.00 84.94 269 GLY A N 1
ATOM 2118 C CA . GLY A 1 269 ? 53.419 3.799 -72.336 1.00 84.94 269 GLY A CA 1
ATOM 2119 C C . GLY A 1 269 ? 53.790 2.448 -71.717 1.00 84.94 269 GLY A C 1
ATOM 2120 O O . GLY A 1 269 ? 54.341 1.597 -72.411 1.00 84.94 269 GLY A O 1
ATOM 2121 N N . PHE A 1 270 ? 53.493 2.249 -70.428 1.00 71.88 270 PHE A N 1
ATOM 2122 C CA . PHE A 1 270 ? 53.541 0.929 -69.801 1.00 71.88 270 PHE A CA 1
ATOM 2123 C C . PHE A 1 270 ? 52.327 0.120 -70.276 1.00 71.88 270 PHE A C 1
ATOM 2125 O O . PHE A 1 270 ? 51.200 0.370 -69.841 1.00 71.88 270 PHE A O 1
ATOM 2132 N N . VAL A 1 271 ? 52.591 -0.823 -71.184 1.00 55.00 271 VAL A N 1
ATOM 2133 C CA . VAL A 1 271 ? 51.673 -1.858 -71.692 1.00 55.00 271 VAL A CA 1
ATOM 2134 C C . VAL A 1 271 ? 52.147 -3.215 -71.188 1.00 55.00 271 VAL A C 1
ATOM 2136 O O . VAL A 1 271 ? 53.372 -3.456 -71.287 1.00 55.00 271 VAL A O 1
#

Organism: Trema orientale (NCBI:txid63057)

Secondary structure (DSSP, 8-state):
---STTHHHHHHHHHHHHHHHS-S-HHHHHHHHHHHHHHHHHTT----------S---S--PPPPPPPGGGTGGGPPP-PPP-SSTHHHHHHHHHH-------------S---------------------SPPHHHHHHHHHHHHHHHHHHTT-S-HHHHHHHHHHHHHHHHHHHHHHHHHHHHHHHHHHHHHHHHHHHHHHHHHHHHHHHHHHHHHHHHHHHHHHHHHHHHHHHHHHHHHHHHHHHHHHHHHHHHHHHHHHHHHHHT--

Sequence (271 aa):
MVLPYVETTIEEVDKADEDIQQPLSSQLRYAFTFLLCAIYFKDSFNFHILKDAPAEDRDARAFPPYKTPNDIMAQVPFLTINKEYDSNIISQAKAEIAPRKETVLVTVDGEESNIRQQGENSKAPSAIPPTHPSAEDLLKPEVEASVDTLLAANAFPDSMTDEMTKFLSNFESNFDLYEVARHDLKEVDALDEEIADLERMLVAKKAKREGLKNAIKILVDGASNSRQAFVDAERDVRLISLRKEAAELVEEMESTWEALGTRLSSAFGFV